Protein AF-A0A0W4ZB48-F1 (afdb_monomer_lite)

InterPro domains:
  IPR003330 Major surface glycoprotein MSG [PF02349] (28-98)

Foldseek 3Di:
DLVVVLVVVVVVLVVQVCDVNDNPDDALVCLVVLLVVLVVCCVSPPPPCPSSSVNSNVVNVVNVVVLVVLVVVLVVCFLQLLDLVSQLVVLQVQCVDPVSCVVCVVCNVCVNVNSVVSLVSLLVVLVVLLVVLVVLVVVDPPDLVSLVVLLVSLVSSCRSNPNSDVVSVVSNVVSPCVSPPPDDPPDDPPPDDDPDDPDDDDDDDDDDDDDDDDDDDDDDDDDDDDDDDDDDDDDDDDDDDDDDDDDDDDDDDDDDDPPDDDPPDDPDDDDDDPDPPDPDDDDDDDDDDDDDDDDDDDDDDDDDDDDDDDDDDDDDDDPDDDPDPPDDPDPVVVVVVVVVVVVVVVVVVVVVVVVD

pLDDT: mean 70.07, std 21.06, range [28.59, 95.88]

Radius of gyration: 37.17 Å; chains: 1; bounding box: 81×84×110 Å

Secondary structure (DSSP, 8-state):
-HHHHHHHHHHHHHTTTEETTEE----HHHHHHHHHHHHHHHHHSTTTTHHHHHHHHHHHHHHHHHHHHHHHHHHHHGGGGSSHHHHHHHHHHHTTSHHHHHHTHHHHH-HHHHHHHHHHHHHHHHHHHHHHHHHHHHT----HHHHHHHHHHHHHHHHHSTTT-HHHHHHHHHHHHHHHSPPPPPPPPPPPPPPPPPPPPPPPPPPPPPPPPPPPPPPPPPPPPPPPPPPPPPP--------------------------------------------------------------------------------PPP---S--------HHHHHHHHHHHHHHHHHHHHHHHS--

Organism: Pneumocystis jirovecii (strain RU7) (NCBI:txid1408657)

Structure (mmCIF, N/CA/C/O backbone):
data_AF-A0A0W4ZB48-F1
#
_entry.id   AF-A0A0W4ZB48-F1
#
loop_
_atom_site.group_PDB
_atom_site.id
_atom_site.type_symbol
_atom_site.label_atom_id
_atom_site.label_alt_id
_atom_site.label_comp_id
_atom_site.label_asym_id
_atom_site.label_entity_id
_atom_site.label_seq_id
_atom_site.pdbx_PDB_ins_code
_atom_site.Cartn_x
_atom_site.Cartn_y
_atom_site.Cartn_z
_atom_site.occupancy
_atom_site.B_iso_or_equiv
_atom_site.auth_seq_id
_atom_site.auth_comp_id
_atom_site.auth_asym_id
_atom_site.auth_atom_id
_atom_site.pdbx_PDB_model_num
ATOM 1 N N . ARG A 1 1 ? 28.825 -10.039 -26.029 1.00 60.00 1 ARG A N 1
ATOM 2 C CA . ARG A 1 1 ? 28.131 -10.321 -24.741 1.00 60.00 1 ARG A CA 1
ATOM 3 C C . ARG A 1 1 ? 27.114 -9.240 -24.359 1.00 60.00 1 ARG A C 1
ATOM 5 O O . ARG A 1 1 ? 26.002 -9.615 -24.024 1.00 60.00 1 ARG A O 1
ATOM 12 N N . VAL A 1 2 ? 27.431 -7.942 -24.466 1.00 59.00 2 VAL A N 1
ATOM 13 C CA . VAL A 1 2 ? 26.508 -6.821 -24.150 1.00 59.00 2 VAL A CA 1
ATOM 14 C C . VAL A 1 2 ? 25.144 -6.938 -24.857 1.00 59.00 2 VAL A C 1
ATOM 16 O O . VAL A 1 2 ? 24.107 -6.827 -24.216 1.00 59.00 2 VAL A O 1
ATOM 19 N N . SER A 1 3 ? 25.134 -7.312 -26.140 1.00 73.88 3 SER A N 1
ATOM 20 C CA . SER A 1 3 ? 23.907 -7.514 -26.934 1.00 73.88 3 SER A CA 1
ATOM 21 C C . SER A 1 3 ? 22.921 -8.552 -26.352 1.00 73.88 3 SER A C 1
ATOM 23 O O . SER A 1 3 ? 21.708 -8.344 -26.420 1.00 73.88 3 SER A O 1
ATOM 25 N N . ALA A 1 4 ? 23.401 -9.627 -25.712 1.00 80.12 4 ALA A N 1
ATOM 26 C CA . ALA A 1 4 ? 22.524 -10.654 -25.137 1.00 80.12 4 ALA A CA 1
ATOM 27 C C . ALA A 1 4 ? 21.770 -10.134 -23.900 1.00 80.12 4 ALA A C 1
ATOM 29 O O . ALA A 1 4 ? 20.570 -10.369 -23.770 1.00 80.12 4 ALA A O 1
ATOM 30 N N . TYR A 1 5 ? 22.444 -9.352 -23.048 1.00 76.94 5 TYR A N 1
ATOM 31 C CA . TYR A 1 5 ? 21.823 -8.697 -21.893 1.00 76.94 5 TYR A CA 1
ATOM 32 C C . TYR A 1 5 ? 20.812 -7.627 -22.316 1.00 76.94 5 TYR A C 1
ATOM 34 O O . TYR A 1 5 ? 19.714 -7.580 -21.762 1.00 76.94 5 TYR A O 1
ATOM 42 N N . CYS A 1 6 ? 21.133 -6.824 -23.340 1.00 81.00 6 CYS A N 1
ATOM 43 C CA . CYS A 1 6 ? 20.187 -5.856 -23.906 1.00 81.00 6 CYS A CA 1
ATOM 44 C C . CYS A 1 6 ? 18.922 -6.561 -24.431 1.00 81.00 6 CYS A C 1
ATOM 46 O O . CYS A 1 6 ? 17.811 -6.095 -24.193 1.00 81.00 6 CYS A O 1
ATOM 48 N N . THR A 1 7 ? 19.078 -7.718 -25.083 1.00 80.56 7 THR A N 1
ATOM 49 C CA . THR A 1 7 ? 17.962 -8.496 -25.647 1.00 80.56 7 THR A CA 1
ATOM 50 C C . THR A 1 7 ? 17.108 -9.157 -24.565 1.00 80.56 7 THR A C 1
ATOM 52 O O . THR A 1 7 ? 15.883 -9.079 -24.613 1.00 80.56 7 THR A O 1
ATOM 55 N N . GLN A 1 8 ? 17.726 -9.788 -23.563 1.00 80.81 8 GLN A N 1
ATOM 56 C CA . GLN A 1 8 ? 17.001 -10.430 -22.462 1.00 80.81 8 GLN A CA 1
ATOM 57 C C . GLN A 1 8 ? 16.211 -9.407 -21.641 1.00 80.81 8 GLN A C 1
ATOM 59 O O . GLN A 1 8 ? 15.064 -9.652 -21.273 1.00 80.81 8 GLN A O 1
ATOM 64 N N . LEU A 1 9 ? 16.798 -8.237 -21.394 1.00 72.06 9 LEU A N 1
ATOM 65 C CA . LEU A 1 9 ? 16.140 -7.185 -20.631 1.00 72.06 9 LEU A CA 1
ATOM 66 C C . LEU A 1 9 ? 15.099 -6.424 -21.472 1.00 72.06 9 LEU A C 1
ATOM 68 O O . LEU A 1 9 ? 14.065 -6.034 -20.940 1.00 72.06 9 LEU A O 1
ATOM 72 N N . SER A 1 10 ? 15.301 -6.298 -22.789 1.00 75.69 10 SER A N 1
ATOM 73 C CA . SER A 1 10 ? 14.255 -5.861 -23.727 1.00 75.69 10 SER A CA 1
ATOM 74 C C . SER A 1 10 ? 13.059 -6.817 -23.708 1.00 75.69 10 SER A C 1
ATOM 76 O O . SER A 1 10 ? 11.926 -6.354 -23.601 1.00 75.69 10 SER A O 1
ATOM 78 N N . ARG A 1 11 ? 13.291 -8.141 -23.677 1.00 81.25 11 ARG A N 1
ATOM 79 C CA . ARG A 1 11 ? 12.212 -9.126 -23.489 1.00 81.25 11 ARG A CA 1
ATOM 80 C C . ARG A 1 11 ? 11.504 -8.960 -22.151 1.00 81.25 11 ARG A C 1
ATOM 82 O O . ARG A 1 11 ? 10.279 -8.985 -22.107 1.00 81.25 11 ARG A O 1
ATOM 89 N N . TYR A 1 12 ? 12.257 -8.750 -21.074 1.00 79.88 12 TYR A N 1
ATOM 90 C CA . TYR A 1 12 ? 11.678 -8.496 -19.756 1.00 79.88 12 TYR A CA 1
ATOM 91 C C . TYR A 1 12 ? 10.786 -7.249 -19.756 1.00 79.88 12 TYR A C 1
ATOM 93 O O . TYR A 1 12 ? 9.697 -7.291 -19.201 1.00 79.88 12 TYR A O 1
ATOM 101 N N . LEU A 1 13 ? 11.195 -6.166 -20.425 1.00 74.19 13 LEU A N 1
ATOM 102 C CA . LEU A 1 13 ? 10.351 -4.981 -20.602 1.00 74.19 13 LEU A CA 1
ATOM 103 C C . LEU A 1 13 ? 9.138 -5.271 -21.500 1.00 74.19 13 LEU A C 1
ATOM 105 O O . LEU A 1 13 ? 8.044 -4.818 -21.182 1.00 74.19 13 LEU A O 1
ATOM 109 N N . SER A 1 14 ? 9.297 -6.069 -22.561 1.00 69.75 14 SER A N 1
ATOM 110 C CA . SER A 1 14 ? 8.197 -6.453 -23.461 1.00 69.75 14 SER A CA 1
ATOM 111 C C . SER A 1 14 ? 7.135 -7.334 -22.797 1.00 69.75 14 SER A C 1
ATOM 113 O O . SER A 1 14 ? 5.966 -7.251 -23.163 1.00 69.75 14 SER A O 1
ATOM 115 N N . HIS A 1 15 ? 7.517 -8.106 -21.770 1.00 70.31 15 HIS A N 1
ATOM 116 C CA . HIS A 1 15 ? 6.602 -8.917 -20.960 1.00 70.31 15 HIS A CA 1
ATOM 117 C C . HIS A 1 15 ? 5.557 -8.083 -20.209 1.00 70.31 15 HIS A C 1
ATOM 119 O O . HIS A 1 15 ? 4.528 -8.619 -19.810 1.00 70.31 15 HIS A O 1
ATOM 125 N N . TYR A 1 16 ? 5.781 -6.779 -20.041 1.00 66.81 16 TYR A N 1
ATOM 126 C CA . TYR A 1 16 ? 4.815 -5.858 -19.439 1.00 66.81 16 TYR A CA 1
ATOM 127 C C . TYR A 1 16 ? 3.796 -5.318 -20.458 1.00 66.81 16 TYR A C 1
ATOM 129 O O . TYR A 1 16 ? 3.410 -4.154 -20.382 1.00 66.81 16 TYR A O 1
ATOM 137 N N . GLU A 1 17 ? 3.385 -6.167 -21.409 1.00 58.94 17 GLU A N 1
ATOM 138 C CA . GLU A 1 17 ? 2.480 -5.839 -22.519 1.00 58.94 17 GLU A CA 1
ATOM 139 C C . GLU A 1 17 ? 2.881 -4.553 -23.254 1.00 58.94 17 GLU A C 1
ATOM 141 O O . GLU A 1 17 ? 2.094 -3.620 -23.414 1.00 58.94 17 GLU A O 1
ATOM 146 N N . VAL A 1 18 ? 4.125 -4.501 -23.742 1.00 56.19 18 VAL A N 1
ATOM 147 C CA . VAL A 1 18 ? 4.503 -3.507 -24.758 1.00 56.19 18 VAL A CA 1
ATOM 148 C C . VAL A 1 18 ? 3.896 -3.957 -26.088 1.00 56.19 18 VAL A C 1
ATOM 150 O O . VAL A 1 18 ? 4.586 -4.496 -26.949 1.00 56.19 18 VAL A O 1
ATOM 153 N N . SER A 1 19 ? 2.587 -3.791 -26.259 1.00 50.38 19 SER A N 1
ATOM 154 C CA . SER A 1 19 ? 1.971 -3.934 -27.581 1.00 50.38 19 SER A CA 1
ATOM 155 C C . SER A 1 19 ? 2.148 -2.610 -28.330 1.00 50.38 19 SER A C 1
ATOM 157 O O . SER A 1 19 ? 1.871 -1.546 -27.784 1.00 50.38 19 SER A O 1
ATOM 159 N N . ASN A 1 20 ? 2.689 -2.642 -29.551 1.00 53.97 20 ASN A N 1
ATOM 160 C CA . ASN A 1 20 ? 2.873 -1.458 -30.407 1.00 53.97 20 ASN A CA 1
ATOM 161 C C . ASN A 1 20 ? 3.626 -0.270 -29.768 1.00 53.97 20 ASN A C 1
ATOM 163 O O . ASN A 1 20 ? 3.221 0.874 -29.952 1.00 53.97 20 ASN A O 1
ATOM 167 N N . ASN A 1 21 ? 4.714 -0.504 -29.020 1.00 57.78 21 ASN A N 1
ATOM 168 C CA . ASN A 1 21 ? 5.419 0.564 -28.283 1.00 57.78 21 ASN A CA 1
ATOM 169 C C . ASN A 1 21 ? 4.491 1.338 -27.326 1.00 57.78 21 ASN A C 1
ATOM 171 O O . ASN A 1 21 ? 4.609 2.551 -27.170 1.00 57.78 21 ASN A O 1
ATOM 175 N N . HIS A 1 22 ? 3.519 0.641 -26.733 1.00 55.38 22 HIS A N 1
ATOM 176 C CA . HIS A 1 22 ? 2.669 1.179 -25.689 1.00 55.38 22 HIS A CA 1
ATOM 177 C C . HIS A 1 22 ? 2.642 0.231 -24.492 1.00 55.38 22 HIS A C 1
ATOM 179 O O . HIS A 1 22 ? 1.985 -0.798 -24.510 1.00 55.38 22 HIS A O 1
ATOM 185 N N . ILE A 1 23 ? 3.318 0.610 -23.406 1.00 68.81 23 ILE A N 1
ATOM 186 C CA . ILE A 1 23 ? 3.216 -0.086 -22.109 1.00 68.81 23 ILE A CA 1
ATOM 187 C C . ILE A 1 23 ? 1.855 0.195 -21.450 1.00 68.81 23 ILE A C 1
ATOM 189 O O . ILE A 1 23 ? 1.637 1.290 -20.930 1.00 68.81 23 ILE A O 1
ATOM 193 N N . THR A 1 24 ? 0.913 -0.734 -21.481 1.00 68.00 24 THR A N 1
ATOM 194 C CA . THR A 1 24 ? -0.478 -0.481 -21.050 1.00 68.00 24 THR A CA 1
ATOM 195 C C . THR A 1 24 ? -0.622 -0.281 -19.539 1.00 68.00 24 THR A C 1
ATOM 197 O O . THR A 1 24 ? -1.464 0.506 -19.107 1.00 68.00 24 THR A O 1
ATOM 200 N N . HIS A 1 25 ? 0.221 -0.920 -18.719 1.00 73.19 25 HIS A N 1
ATOM 201 C CA . HIS A 1 25 ? 0.071 -0.863 -17.265 1.00 73.19 25 HIS A CA 1
ATOM 202 C C . HIS A 1 25 ? 1.410 -0.894 -16.508 1.00 73.19 25 HIS A C 1
ATOM 204 O O . HIS A 1 25 ? 2.017 -1.946 -16.305 1.00 73.19 25 HIS A O 1
ATOM 210 N N . ILE A 1 26 ? 1.847 0.269 -16.007 1.00 81.25 26 ILE A N 1
ATOM 211 C CA . ILE A 1 26 ? 2.943 0.369 -15.033 1.00 81.25 26 ILE A CA 1
ATOM 212 C C . ILE A 1 26 ? 2.373 0.801 -13.684 1.00 81.25 26 ILE A C 1
ATOM 214 O O . ILE A 1 26 ? 1.884 1.916 -13.526 1.00 81.25 26 ILE A O 1
ATOM 218 N N . SER A 1 27 ? 2.480 -0.062 -12.675 1.00 81.31 27 SER A N 1
ATOM 219 C CA . SER A 1 27 ? 2.139 0.304 -11.298 1.00 81.31 27 SER A CA 1
ATOM 220 C C . SER A 1 27 ? 3.188 1.247 -10.701 1.00 81.31 27 SER A C 1
ATOM 222 O O . SER A 1 27 ? 4.387 1.013 -10.876 1.00 81.31 27 SER A O 1
ATOM 224 N N . HIS A 1 28 ? 2.758 2.216 -9.889 1.00 83.31 28 HIS A N 1
ATOM 225 C CA . HIS A 1 28 ? 3.643 3.166 -9.201 1.00 83.31 28 HIS A CA 1
ATOM 226 C C . HIS A 1 28 ? 4.809 2.491 -8.448 1.00 83.31 28 HIS A C 1
ATOM 228 O O . HIS A 1 28 ? 5.956 2.915 -8.567 1.00 83.31 28 HIS A O 1
ATOM 234 N N . SER A 1 29 ? 4.557 1.377 -7.751 1.00 79.94 29 SER A N 1
ATOM 235 C CA . SER A 1 29 ? 5.585 0.631 -7.002 1.00 79.94 29 SER A CA 1
ATOM 236 C C . SER A 1 29 ? 6.711 0.071 -7.880 1.00 79.94 29 SER A C 1
ATOM 238 O O . SER A 1 29 ? 7.850 -0.052 -7.433 1.00 79.94 29 SER A O 1
ATOM 240 N N . ARG A 1 30 ? 6.418 -0.242 -9.146 1.00 85.50 30 ARG A N 1
ATOM 241 C CA . ARG A 1 30 ? 7.395 -0.771 -10.107 1.00 85.50 30 ARG A CA 1
ATOM 242 C C . ARG A 1 30 ? 8.173 0.332 -10.817 1.00 85.50 30 ARG A C 1
ATOM 244 O O . ARG A 1 30 ? 9.261 0.068 -11.322 1.00 85.50 30 ARG A O 1
ATOM 251 N N . CYS A 1 31 ? 7.682 1.571 -10.803 1.00 90.94 31 CYS A N 1
ATOM 252 C CA . CYS A 1 31 ? 8.332 2.684 -11.490 1.00 90.94 31 CYS A CA 1
ATOM 253 C C . CYS A 1 31 ? 9.750 2.970 -11.006 1.00 90.94 31 CYS A C 1
ATOM 255 O O . CYS A 1 31 ? 10.610 3.287 -11.823 1.00 90.94 31 CYS A O 1
ATOM 257 N N . VAL A 1 32 ? 10.027 2.813 -9.709 1.00 89.12 32 VAL A N 1
ATOM 258 C CA . VAL A 1 32 ? 11.385 2.986 -9.168 1.00 89.12 32 VAL A CA 1
ATOM 259 C C . VAL A 1 32 ? 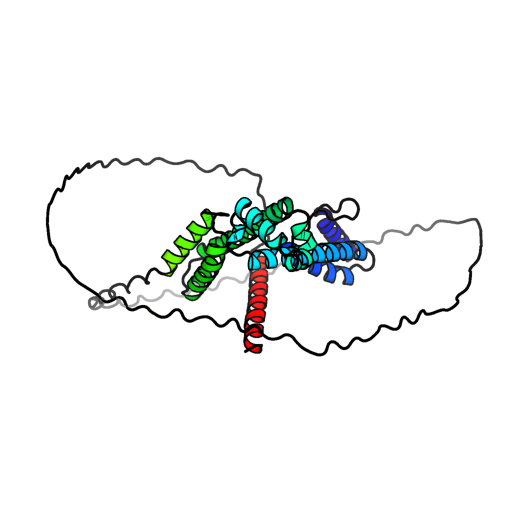12.345 1.960 -9.775 1.00 89.12 32 VAL A C 1
ATOM 261 O O . VAL A 1 32 ? 13.431 2.318 -10.229 1.00 89.12 32 VAL A O 1
ATOM 264 N N . SER A 1 33 ? 11.928 0.692 -9.833 1.00 87.94 33 SER A N 1
ATOM 265 C CA . SER A 1 33 ? 12.719 -0.385 -10.436 1.00 87.94 33 SER A CA 1
ATOM 266 C C . SER A 1 33 ? 12.906 -0.158 -11.936 1.00 87.94 33 SER A C 1
ATOM 268 O O . SER A 1 33 ? 14.037 -0.193 -12.417 1.00 87.94 33 SER A O 1
ATOM 270 N N . PHE A 1 34 ? 11.839 0.172 -12.668 1.00 89.38 34 PHE A N 1
ATOM 271 C CA . PHE A 1 34 ? 11.922 0.420 -14.106 1.00 89.38 34 PHE A CA 1
ATOM 272 C C . PHE A 1 34 ? 12.813 1.610 -14.461 1.00 89.38 34 PHE A C 1
ATOM 274 O O . PHE A 1 34 ? 13.675 1.479 -15.328 1.00 89.38 34 PHE A O 1
ATOM 281 N N . LYS A 1 35 ? 12.674 2.746 -13.765 1.00 91.38 35 LYS A N 1
ATOM 282 C CA . LYS A 1 35 ? 13.548 3.913 -13.962 1.00 91.38 35 LYS A CA 1
ATOM 283 C C . LYS A 1 35 ? 15.011 3.567 -13.695 1.00 91.38 35 LYS A C 1
ATOM 285 O O . LYS A 1 35 ? 15.881 3.936 -14.482 1.00 91.38 35 LYS A O 1
ATOM 290 N N . TYR A 1 36 ? 15.284 2.821 -12.624 1.00 91.50 36 TYR A N 1
ATOM 291 C CA . TYR A 1 36 ? 16.634 2.366 -12.298 1.00 91.50 36 TYR A CA 1
ATOM 292 C C . TYR A 1 36 ? 17.227 1.477 -13.401 1.00 91.50 36 TYR A C 1
ATOM 294 O O . TYR A 1 36 ? 18.337 1.737 -13.869 1.00 91.50 36 TYR A O 1
ATOM 302 N N . HIS A 1 37 ? 16.475 0.479 -13.874 1.00 87.12 37 HIS A N 1
ATOM 303 C CA . HIS A 1 37 ? 16.916 -0.383 -14.972 1.00 87.12 37 HIS A CA 1
ATOM 304 C C . HIS A 1 37 ? 17.119 0.404 -16.266 1.00 87.12 37 HIS A C 1
ATOM 306 O O . HIS A 1 37 ? 18.132 0.217 -16.932 1.00 87.12 37 HIS A O 1
ATOM 312 N N . CYS A 1 38 ? 16.229 1.342 -16.587 1.00 90.44 38 CYS A N 1
ATOM 313 C CA . CYS A 1 38 ? 16.388 2.208 -17.747 1.00 90.44 38 CYS A CA 1
ATOM 314 C C . CYS A 1 38 ? 17.631 3.099 -17.668 1.00 90.44 38 CYS A C 1
ATOM 316 O O . CYS A 1 38 ? 18.321 3.266 -18.673 1.00 90.44 38 CYS A O 1
ATOM 318 N N . LYS A 1 39 ? 17.976 3.616 -16.483 1.00 91.44 39 LYS A N 1
ATOM 319 C CA . LYS A 1 39 ? 19.213 4.382 -16.276 1.00 91.44 39 LYS A CA 1
ATOM 320 C C . LYS A 1 39 ? 20.462 3.532 -16.538 1.00 91.44 39 LYS A C 1
ATOM 322 O O . LYS A 1 39 ? 21.361 3.986 -17.238 1.00 91.44 39 LYS A O 1
ATOM 327 N N . LEU A 1 40 ? 20.501 2.300 -16.025 1.00 87.38 40 LEU A N 1
ATOM 328 C CA . LEU A 1 40 ? 21.600 1.356 -16.282 1.00 87.38 40 LEU A CA 1
ATOM 329 C C . LEU A 1 40 ? 21.703 0.975 -17.769 1.00 87.38 40 LEU A C 1
ATOM 331 O O . LEU A 1 40 ? 22.797 0.880 -18.330 1.00 87.38 40 LEU A O 1
ATOM 335 N N . LEU A 1 41 ? 20.553 0.773 -18.412 1.00 83.56 41 LEU A N 1
ATOM 336 C CA . LEU A 1 41 ? 20.449 0.336 -19.800 1.00 83.56 41 LEU A CA 1
ATOM 337 C C . LEU A 1 41 ? 20.882 1.395 -20.803 1.00 83.56 41 LEU A C 1
ATOM 339 O O . LEU A 1 41 ? 21.596 1.060 -21.745 1.00 83.56 41 LEU A O 1
ATOM 343 N N . LYS A 1 42 ? 20.498 2.660 -20.591 1.00 88.12 42 LYS A N 1
ATOM 344 C CA . LYS A 1 42 ? 20.925 3.778 -21.448 1.00 88.12 42 LYS A CA 1
ATOM 345 C C . LYS A 1 42 ? 22.457 3.846 -21.555 1.00 88.12 42 LYS A C 1
ATOM 347 O O . LYS A 1 42 ? 22.969 4.147 -22.626 1.00 88.12 42 LYS A O 1
ATOM 352 N N . GLY A 1 43 ? 23.182 3.500 -20.484 1.00 85.81 43 GLY A N 1
ATOM 353 C CA . GLY A 1 43 ? 24.650 3.443 -20.492 1.00 85.81 43 GLY A CA 1
ATOM 354 C C . GLY A 1 43 ? 25.246 2.201 -21.168 1.00 85.81 43 GLY A C 1
ATOM 355 O O . GLY A 1 43 ? 26.339 2.275 -21.716 1.00 85.81 43 GLY A O 1
ATOM 356 N N . SER A 1 44 ? 24.541 1.065 -21.153 1.00 86.50 44 SER A N 1
ATOM 357 C CA . SER A 1 44 ? 25.072 -0.220 -21.647 1.00 86.50 44 SER A CA 1
ATOM 358 C C . SER A 1 44 ? 24.660 -0.549 -23.088 1.00 86.50 44 SER A C 1
ATOM 360 O O . SER A 1 44 ? 25.328 -1.334 -23.753 1.00 86.50 44 SER A O 1
ATOM 362 N N . CYS A 1 45 ? 23.550 0.017 -23.566 1.00 86.31 45 CYS A N 1
ATOM 363 C CA . CYS A 1 45 ? 22.909 -0.326 -24.837 1.00 86.31 45 CYS A CA 1
ATOM 364 C C . CYS A 1 45 ? 22.513 0.953 -25.607 1.00 86.31 45 CYS A C 1
ATOM 366 O O . CYS A 1 45 ? 21.315 1.226 -25.761 1.00 86.31 45 CYS A O 1
ATOM 368 N N . PRO A 1 46 ? 23.478 1.767 -26.074 1.00 82.44 46 PRO A N 1
ATOM 369 C CA . PRO A 1 46 ? 23.174 3.028 -26.744 1.00 82.44 46 PRO A CA 1
ATOM 370 C C . PRO A 1 46 ? 22.292 2.810 -27.988 1.00 82.44 46 PRO A C 1
ATOM 372 O O . PRO A 1 46 ? 22.464 1.854 -28.743 1.00 82.44 46 PRO A O 1
ATOM 375 N N .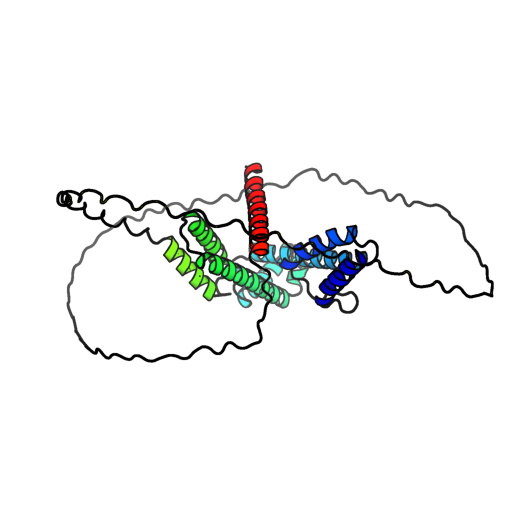 GLY A 1 47 ? 21.302 3.685 -28.179 1.00 82.12 47 GLY A N 1
ATOM 376 C CA . GLY A 1 47 ? 20.415 3.709 -29.351 1.00 82.12 47 GLY A CA 1
ATOM 377 C C . GLY A 1 47 ? 19.185 2.800 -29.254 1.00 82.12 47 GLY A C 1
ATOM 378 O O . GLY A 1 47 ? 18.065 3.286 -29.372 1.00 82.12 47 GLY A O 1
ATOM 379 N N . SER A 1 48 ? 19.363 1.503 -28.988 1.00 79.06 48 SER A N 1
ATOM 380 C CA . SER A 1 48 ? 18.267 0.514 -29.100 1.00 79.06 48 SER A CA 1
ATOM 381 C C . SER A 1 48 ? 17.142 0.653 -28.062 1.00 79.06 48 SER A C 1
ATOM 383 O O . SER A 1 48 ? 15.998 0.310 -28.347 1.00 79.06 48 SER A O 1
ATOM 385 N N . LEU A 1 49 ? 17.442 1.166 -26.862 1.00 83.50 49 LEU A N 1
ATOM 386 C CA . LEU A 1 49 ? 16.491 1.205 -25.739 1.00 83.50 49 LEU A CA 1
ATOM 387 C C . LEU A 1 49 ? 16.027 2.616 -25.363 1.00 83.50 49 LEU A C 1
ATOM 389 O O . LEU A 1 49 ? 15.205 2.764 -24.460 1.00 83.50 49 LEU A O 1
ATOM 393 N N . ASN A 1 50 ? 16.519 3.653 -26.047 1.00 87.56 50 ASN A N 1
ATOM 394 C CA . ASN A 1 50 ? 16.225 5.042 -25.689 1.00 87.56 50 ASN A CA 1
ATOM 395 C C . ASN A 1 50 ? 14.726 5.353 -25.769 1.00 87.56 50 ASN A C 1
ATOM 397 O O . ASN A 1 50 ? 14.182 5.925 -24.826 1.00 87.56 50 ASN A O 1
ATOM 401 N N . ASN A 1 51 ? 14.057 4.912 -26.837 1.00 87.25 51 ASN A N 1
ATOM 402 C CA . ASN A 1 51 ? 12.628 5.165 -27.042 1.00 87.25 51 ASN A CA 1
ATOM 403 C C . ASN A 1 51 ? 11.770 4.451 -25.991 1.00 87.25 51 ASN A C 1
ATOM 405 O O . ASN A 1 51 ? 10.954 5.090 -25.332 1.00 87.25 51 ASN A O 1
ATOM 409 N N . ILE A 1 52 ? 12.020 3.155 -25.765 1.00 84.88 52 ILE A N 1
ATOM 410 C CA . ILE A 1 52 ? 11.295 2.356 -24.764 1.00 84.88 52 ILE A CA 1
ATOM 411 C C . ILE A 1 52 ? 11.490 2.961 -23.372 1.00 84.88 52 ILE A C 1
ATOM 413 O O . ILE A 1 52 ? 10.530 3.167 -22.636 1.00 84.88 52 ILE A O 1
ATOM 417 N N . CYS A 1 53 ? 12.727 3.306 -23.008 1.00 89.88 53 CYS A N 1
ATOM 418 C CA . CYS A 1 53 ? 12.993 3.884 -21.700 1.00 89.88 53 CYS A CA 1
ATOM 419 C C . CYS A 1 53 ? 12.415 5.288 -21.521 1.00 89.88 53 CYS A C 1
ATOM 421 O O . CYS A 1 53 ? 11.957 5.597 -20.424 1.00 89.88 53 CYS A O 1
ATOM 423 N N . ALA A 1 54 ? 12.389 6.122 -22.561 1.00 91.06 54 ALA A N 1
ATOM 424 C CA . ALA A 1 54 ? 11.701 7.410 -22.510 1.00 91.06 54 ALA A CA 1
ATOM 425 C C . ALA A 1 54 ? 10.187 7.231 -22.304 1.00 91.06 54 ALA A C 1
ATOM 427 O O . ALA A 1 54 ? 9.572 7.968 -21.534 1.00 91.06 54 ALA A O 1
ATOM 428 N N . GLU A 1 55 ? 9.588 6.220 -22.934 1.00 89.12 55 GLU A N 1
ATOM 429 C CA . GLU A 1 55 ? 8.170 5.909 -22.777 1.00 89.12 55 GLU A CA 1
ATOM 430 C C . GLU A 1 55 ? 7.835 5.385 -21.369 1.00 89.12 55 GLU A C 1
ATOM 432 O O . GLU A 1 55 ? 6.892 5.872 -20.740 1.00 89.12 55 GLU A O 1
ATOM 437 N N . VAL A 1 56 ? 8.645 4.459 -20.835 1.00 89.56 56 VAL A N 1
ATOM 438 C CA . VAL A 1 56 ? 8.581 3.996 -19.434 1.00 89.56 56 VAL A CA 1
ATOM 439 C C . VAL A 1 56 ? 8.645 5.188 -18.482 1.00 89.56 56 VAL A C 1
ATOM 441 O O . VAL A 1 56 ? 7.846 5.302 -17.555 1.00 89.56 56 VAL A O 1
ATOM 444 N N . GLU A 1 57 ? 9.604 6.085 -18.702 1.00 92.19 57 GLU A N 1
ATOM 445 C CA . GLU A 1 57 ? 9.871 7.236 -17.845 1.00 92.19 57 GLU A CA 1
ATOM 446 C C . GLU A 1 57 ? 8.705 8.234 -17.884 1.00 92.19 57 GLU A C 1
ATOM 448 O O . GLU A 1 57 ? 8.216 8.640 -16.826 1.00 92.19 57 GLU A O 1
ATOM 453 N N . LYS A 1 58 ? 8.170 8.523 -19.079 1.00 93.69 58 LYS A N 1
ATOM 454 C CA . LYS A 1 58 ? 6.955 9.325 -19.280 1.00 93.69 58 LYS A CA 1
ATOM 455 C C . LYS A 1 58 ? 5.749 8.715 -18.565 1.00 93.69 58 LYS A C 1
ATOM 457 O O . LYS A 1 58 ? 5.067 9.419 -17.820 1.00 93.69 58 LYS A O 1
ATOM 462 N N . LYS A 1 59 ? 5.498 7.414 -18.742 1.00 89.94 59 LYS A N 1
ATOM 463 C CA . LYS A 1 59 ? 4.385 6.714 -18.081 1.00 89.94 59 LYS A CA 1
ATOM 464 C C . LYS A 1 59 ? 4.530 6.727 -16.572 1.00 89.94 59 LYS A C 1
ATOM 466 O O . LYS A 1 59 ? 3.587 7.081 -15.879 1.00 89.94 59 LYS A O 1
ATOM 471 N N . CYS A 1 60 ? 5.725 6.459 -16.063 1.00 93.00 60 CYS A N 1
ATOM 472 C CA . CYS A 1 60 ? 5.985 6.517 -14.636 1.00 93.00 60 CYS A CA 1
ATOM 473 C C . CYS A 1 60 ? 5.827 7.911 -14.036 1.00 93.00 60 CYS A C 1
ATOM 475 O O . CYS A 1 60 ? 5.343 8.028 -12.912 1.00 93.00 60 CYS A O 1
ATOM 477 N N . ASN A 1 61 ? 6.213 8.961 -14.760 1.00 92.25 61 ASN A N 1
ATOM 478 C CA . ASN A 1 61 ? 5.974 10.334 -14.325 1.00 92.25 61 ASN A CA 1
ATOM 479 C C . ASN A 1 61 ? 4.474 10.633 -14.263 1.00 92.25 61 ASN A C 1
ATOM 481 O O . ASN A 1 61 ? 4.014 11.157 -13.254 1.00 92.25 61 ASN A O 1
ATOM 485 N N . ASN A 1 62 ? 3.709 10.217 -15.276 1.00 89.19 62 ASN A N 1
ATOM 486 C CA . ASN A 1 62 ? 2.257 10.385 -15.288 1.00 89.19 62 ASN A CA 1
ATOM 487 C C . ASN A 1 62 ? 1.576 9.611 -14.145 1.00 89.19 62 ASN A C 1
ATOM 489 O O . ASN A 1 62 ? 0.836 10.188 -13.355 1.00 89.19 62 ASN A O 1
ATOM 493 N N . THR A 1 63 ? 1.898 8.324 -13.977 1.00 86.56 63 THR A N 1
ATOM 494 C CA . THR A 1 63 ? 1.388 7.498 -12.872 1.00 86.56 63 THR A CA 1
ATOM 495 C C . THR A 1 63 ? 1.769 8.079 -11.510 1.00 86.56 63 THR A C 1
ATOM 497 O O . THR A 1 63 ? 0.969 8.030 -10.579 1.00 86.56 63 THR A O 1
ATOM 500 N N . SER A 1 64 ? 2.977 8.634 -11.365 1.00 88.94 64 SER A N 1
ATOM 501 C CA . SER A 1 64 ? 3.405 9.298 -10.130 1.00 88.94 64 SER A CA 1
ATOM 502 C C . SER A 1 64 ? 2.628 10.582 -9.868 1.00 88.94 64 SER A C 1
ATOM 504 O O . SER A 1 64 ? 2.222 10.796 -8.732 1.00 88.94 64 SER A O 1
ATOM 506 N N . ALA A 1 65 ? 2.407 11.417 -10.886 1.00 88.44 65 ALA A N 1
ATOM 507 C CA . ALA A 1 65 ? 1.610 12.633 -10.757 1.00 88.44 65 ALA A CA 1
ATOM 508 C C . ALA A 1 65 ? 0.171 12.298 -10.343 1.00 88.44 65 ALA A C 1
ATOM 510 O O . ALA A 1 65 ? -0.310 12.823 -9.343 1.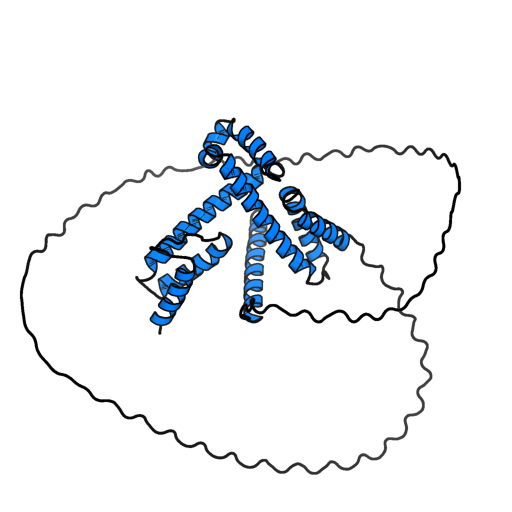00 88.44 65 ALA A O 1
ATOM 511 N N . GLN A 1 66 ? -0.453 11.326 -11.016 1.00 84.38 66 GLN A N 1
ATOM 512 C CA . GLN A 1 66 ? -1.795 10.846 -10.688 1.00 84.38 66 GLN A CA 1
ATOM 513 C C . GLN A 1 66 ? -1.870 10.253 -9.271 1.00 84.38 66 GLN A C 1
ATOM 515 O O . GLN A 1 66 ? -2.795 10.542 -8.520 1.00 84.38 66 GLN A O 1
ATOM 520 N N . THR A 1 67 ? -0.883 9.444 -8.872 1.00 85.81 67 THR A N 1
ATOM 521 C CA . THR A 1 67 ? -0.817 8.876 -7.512 1.00 85.81 67 THR A CA 1
ATOM 522 C C . THR A 1 67 ? -0.658 9.975 -6.459 1.00 85.81 67 THR A C 1
ATOM 524 O O . THR A 1 67 ? -1.289 9.917 -5.409 1.00 85.81 67 THR A O 1
ATOM 527 N N . ASN A 1 68 ? 0.157 10.997 -6.731 1.00 86.31 68 ASN A N 1
ATOM 528 C CA . ASN A 1 68 ? 0.340 12.132 -5.828 1.00 86.31 68 ASN A CA 1
ATOM 529 C C . ASN A 1 68 ? -0.938 12.969 -5.701 1.00 86.31 68 ASN A C 1
ATOM 531 O O . ASN A 1 68 ? -1.291 13.356 -4.590 1.00 86.31 68 ASN A O 1
ATOM 535 N N . GLU A 1 69 ? -1.653 13.199 -6.803 1.00 86.75 69 GLU A N 1
ATOM 536 C CA . GLU A 1 69 ? -2.956 13.867 -6.793 1.00 86.75 69 GLU A CA 1
ATOM 537 C C . GLU A 1 69 ? -3.967 13.080 -5.948 1.00 86.75 69 GLU A C 1
ATOM 539 O O . GLU A 1 69 ? -4.543 13.633 -5.012 1.00 86.75 69 GLU A O 1
ATOM 544 N N . LEU A 1 70 ? -4.091 11.766 -6.175 1.00 86.31 70 LEU A N 1
ATOM 545 C CA . LEU A 1 70 ? -4.947 10.889 -5.369 1.00 86.31 70 LEU A CA 1
ATOM 546 C C . LEU A 1 70 ? -4.556 10.905 -3.885 1.00 86.31 70 LEU A C 1
ATOM 548 O O . LEU A 1 70 ? -5.428 10.993 -3.026 1.00 86.31 70 LEU A O 1
ATOM 552 N N . ASN A 1 71 ? -3.262 10.882 -3.558 1.00 84.44 71 ASN A N 1
ATOM 553 C CA . ASN A 1 71 ? -2.790 10.966 -2.174 1.00 84.44 71 ASN A CA 1
ATOM 554 C C . ASN A 1 71 ? -3.117 12.314 -1.520 1.00 84.44 71 ASN A C 1
ATOM 556 O O . ASN A 1 71 ? -3.448 12.356 -0.335 1.00 84.44 71 ASN A O 1
ATOM 560 N N . ASN A 1 72 ? -3.042 13.414 -2.269 1.00 86.56 72 ASN A N 1
ATOM 561 C CA . ASN A 1 72 ? -3.425 14.735 -1.777 1.00 86.56 72 ASN A CA 1
ATOM 562 C C . ASN A 1 72 ? -4.935 14.814 -1.528 1.00 86.56 72 ASN A C 1
ATOM 564 O O . ASN A 1 72 ? -5.347 15.347 -0.499 1.00 86.56 72 ASN A O 1
ATOM 568 N N . LEU A 1 73 ? -5.748 14.213 -2.403 1.00 86.75 73 LEU A N 1
ATOM 569 C CA . LEU A 1 73 ? -7.189 14.070 -2.188 1.00 86.75 73 LEU A CA 1
ATOM 570 C C . LEU A 1 73 ? -7.462 13.229 -0.936 1.00 86.75 73 LEU A C 1
ATOM 572 O O . LEU A 1 73 ? -8.183 13.679 -0.054 1.00 86.75 73 LEU A O 1
ATOM 576 N N . ILE A 1 74 ? -6.834 12.059 -0.792 1.00 86.88 74 ILE A N 1
ATOM 577 C CA . ILE A 1 74 ? -6.979 11.210 0.404 1.00 86.88 74 ILE A CA 1
ATOM 578 C C . ILE A 1 74 ? -6.684 12.005 1.680 1.00 86.88 74 ILE A C 1
ATOM 580 O O . ILE A 1 74 ? -7.468 11.958 2.627 1.00 86.88 74 ILE A O 1
ATOM 584 N N . LYS A 1 75 ? -5.601 12.791 1.692 1.00 85.94 75 LYS A N 1
ATOM 585 C CA . LYS A 1 75 ? -5.243 13.648 2.831 1.00 85.94 75 LYS A CA 1
ATOM 586 C C . LYS A 1 75 ? -6.270 14.748 3.095 1.00 85.94 75 LYS A C 1
ATOM 588 O O . LYS A 1 75 ? -6.616 14.971 4.249 1.00 85.94 75 LYS A O 1
ATOM 593 N N . ALA A 1 76 ? -6.756 15.423 2.054 1.00 86.69 76 ALA A N 1
ATOM 594 C CA . ALA A 1 76 ? -7.734 16.501 2.188 1.00 86.69 76 ALA A CA 1
ATOM 595 C C . ALA A 1 76 ? -9.106 15.985 2.654 1.00 86.69 76 ALA A C 1
ATOM 597 O O . ALA A 1 76 ? -9.773 16.604 3.483 1.00 86.69 76 ALA A O 1
ATOM 598 N N . PHE A 1 77 ? -9.534 14.830 2.142 1.00 87.00 77 PHE A N 1
ATOM 599 C CA . PHE A 1 77 ? -10.847 14.266 2.433 1.00 87.00 77 PHE A CA 1
ATOM 600 C C . PHE A 1 77 ? -10.886 13.432 3.722 1.00 87.00 77 PHE A C 1
ATOM 602 O O . PHE A 1 77 ? -11.957 13.351 4.340 1.00 87.00 77 PHE A O 1
ATOM 609 N N . GLY A 1 78 ? -9.759 12.851 4.145 1.00 86.31 78 GLY A N 1
ATOM 610 C CA . GLY A 1 78 ? -9.633 12.060 5.371 1.00 86.31 78 GLY A CA 1
ATOM 611 C C . GLY A 1 78 ? -10.634 10.904 5.431 1.00 86.31 78 GLY A C 1
ATOM 612 O O . GLY A 1 78 ? -10.806 10.154 4.475 1.00 86.31 78 GLY A O 1
ATOM 613 N N . GLU A 1 79 ? -11.371 10.790 6.535 1.00 81.56 79 GLU A N 1
ATOM 614 C CA . GLU A 1 79 ? -12.372 9.727 6.758 1.00 81.56 79 GLU A CA 1
ATOM 615 C C . GLU A 1 79 ? -13.563 9.767 5.776 1.00 81.56 79 GLU A C 1
ATOM 617 O O . GLU A 1 79 ? -14.323 8.799 5.638 1.00 81.56 79 GLU A O 1
ATOM 622 N N . GLY A 1 80 ? -13.727 10.885 5.059 1.00 86.69 80 GLY A N 1
ATOM 623 C CA . GLY A 1 80 ? -14.834 11.127 4.136 1.00 86.69 80 GLY A CA 1
ATOM 624 C C . GLY A 1 80 ? -14.816 10.283 2.860 1.00 86.69 80 GLY A C 1
ATOM 625 O O . GLY A 1 80 ? -15.763 10.362 2.088 1.00 86.69 80 GLY A O 1
ATOM 626 N N . ILE A 1 81 ? -13.782 9.471 2.634 1.00 90.00 81 ILE A N 1
ATOM 627 C CA . ILE A 1 81 ? -13.633 8.615 1.441 1.00 90.00 81 ILE A CA 1
ATOM 628 C C . ILE A 1 81 ? -13.611 7.116 1.771 1.00 90.00 81 ILE A C 1
ATOM 630 O O . ILE A 1 81 ? -13.282 6.294 0.922 1.00 90.00 81 ILE A O 1
ATOM 634 N N . SER A 1 82 ? -14.023 6.750 2.988 1.00 87.56 82 SER A N 1
ATOM 635 C CA . SER A 1 82 ? -14.137 5.356 3.458 1.00 87.56 82 SER A CA 1
ATOM 636 C C . SER A 1 82 ? -15.098 4.476 2.639 1.00 87.56 82 SER A C 1
ATOM 638 O O . SER A 1 82 ? -15.099 3.259 2.772 1.00 87.56 82 SER A O 1
ATOM 640 N N . SER A 1 83 ? -15.941 5.066 1.792 1.00 92.19 83 SER A N 1
ATOM 641 C CA . SER A 1 83 ? -16.829 4.342 0.878 1.00 92.19 83 SER A CA 1
ATOM 642 C C . SER A 1 83 ? -17.098 5.185 -0.362 1.00 92.19 83 SER A C 1
ATOM 644 O O . SER A 1 83 ? -16.907 6.405 -0.337 1.00 92.19 83 SER A O 1
ATOM 646 N N . TYR A 1 84 ? -17.578 4.542 -1.427 1.00 93.75 84 TYR A N 1
ATOM 647 C CA . TYR A 1 84 ? -17.940 5.229 -2.664 1.00 93.75 84 TYR A CA 1
ATOM 648 C C . TYR A 1 84 ? -18.985 6.331 -2.419 1.00 93.75 84 TYR A C 1
ATOM 650 O O . TYR A 1 84 ? -18.756 7.467 -2.822 1.00 93.75 84 TYR A O 1
ATOM 658 N N . ASP A 1 85 ? -20.060 6.052 -1.675 1.00 95.44 85 ASP A N 1
ATOM 659 C CA . ASP A 1 85 ? -21.129 7.032 -1.426 1.00 95.44 85 ASP A CA 1
ATOM 660 C C . ASP A 1 85 ? -20.646 8.236 -0.609 1.00 95.44 85 ASP A C 1
ATOM 662 O O . ASP A 1 85 ? -20.969 9.387 -0.921 1.00 95.44 85 ASP A O 1
ATOM 666 N N . LYS A 1 86 ? -19.822 7.991 0.422 1.00 93.56 86 LYS A N 1
ATOM 667 C CA . LYS A 1 86 ? -19.213 9.069 1.218 1.00 93.56 86 LYS A CA 1
ATOM 668 C C . LYS A 1 86 ? -18.265 9.915 0.368 1.00 93.56 86 LYS A C 1
ATOM 670 O O . LYS A 1 86 ? -18.359 11.143 0.421 1.00 93.56 86 LYS A O 1
ATOM 675 N N . CYS A 1 87 ? -17.426 9.267 -0.449 1.00 94.81 87 CYS A N 1
ATOM 676 C CA . CYS A 1 87 ? -16.551 9.953 -1.395 1.00 94.81 87 CYS A CA 1
ATOM 677 C C . CYS A 1 87 ? -17.370 10.824 -2.343 1.00 94.81 87 CYS A C 1
ATOM 679 O O . CYS A 1 87 ? -17.115 12.018 -2.444 1.00 94.81 87 CYS A O 1
ATOM 681 N N . TYR A 1 88 ? -18.388 10.249 -2.987 1.00 95.81 88 TYR A N 1
ATOM 682 C CA . TYR A 1 88 ? -19.200 10.933 -3.985 1.00 95.81 88 TYR A CA 1
ATOM 683 C C . TYR A 1 88 ? -19.881 12.164 -3.390 1.00 95.81 88 TYR A C 1
ATOM 685 O O . TYR A 1 88 ? -19.791 13.256 -3.952 1.00 95.81 88 TYR A O 1
ATOM 693 N N . LYS A 1 89 ? -20.506 12.021 -2.214 1.00 95.88 89 LYS A N 1
ATOM 694 C CA . LYS A 1 89 ? -21.161 13.129 -1.513 1.00 95.88 89 LYS A CA 1
ATOM 695 C C . LYS A 1 89 ? -20.171 14.243 -1.172 1.00 95.88 89 LYS A C 1
ATOM 697 O O . LYS A 1 89 ? -20.462 15.410 -1.437 1.00 95.88 89 LYS A O 1
ATOM 702 N N . LYS A 1 90 ? -19.009 13.894 -0.609 1.00 93.81 90 LYS A N 1
ATOM 703 C CA . LYS A 1 90 ? -18.012 14.878 -0.169 1.00 93.81 90 LYS A CA 1
ATOM 704 C C . LYS A 1 90 ? -17.317 15.555 -1.353 1.00 93.81 90 LYS A C 1
ATOM 706 O O . LYS A 1 90 ? -17.212 16.774 -1.365 1.00 93.81 90 LYS A O 1
ATOM 711 N N . LEU A 1 91 ? -16.934 14.799 -2.381 1.00 93.25 91 LEU A N 1
ATOM 712 C CA . LEU A 1 91 ? -16.321 15.336 -3.597 1.00 93.25 91 LEU A CA 1
ATOM 713 C C . LEU A 1 91 ? -17.305 16.220 -4.374 1.00 93.25 91 LEU A C 1
ATOM 715 O O . LEU A 1 91 ? -16.946 17.324 -4.765 1.00 93.25 91 LEU A O 1
ATOM 719 N N . THR A 1 92 ? -18.573 15.814 -4.510 1.00 95.06 92 THR A N 1
ATOM 720 C CA . THR A 1 92 ? -19.618 16.659 -5.122 1.00 95.06 92 THR A CA 1
ATOM 721 C C . THR A 1 92 ? -19.808 17.966 -4.354 1.00 95.06 92 THR A C 1
ATOM 723 O O . THR A 1 92 ? -20.008 19.013 -4.965 1.00 95.06 92 THR A O 1
ATOM 726 N N . GLN A 1 93 ? -19.755 17.924 -3.020 1.00 94.62 93 GLN A N 1
ATOM 727 C CA . GLN A 1 93 ? -19.861 19.117 -2.183 1.00 94.62 93 GLN A CA 1
ATOM 728 C C . GLN A 1 93 ? -18.667 20.059 -2.381 1.00 94.62 93 GLN A C 1
ATOM 730 O O . GLN A 1 93 ? -18.879 21.248 -2.604 1.00 94.62 93 GLN A O 1
ATOM 735 N N . GLU A 1 94 ? -17.439 19.540 -2.365 1.00 91.38 94 GLU A N 1
ATOM 736 C CA . GLU A 1 94 ? -16.226 20.336 -2.597 1.00 91.38 94 GLU A CA 1
ATOM 737 C C . GLU A 1 94 ? -16.174 20.915 -4.019 1.00 91.38 94 GLU A C 1
ATOM 739 O O . GLU A 1 94 ? -15.835 22.080 -4.211 1.00 91.38 94 GLU A O 1
ATOM 744 N N . CYS A 1 95 ? -16.616 20.158 -5.027 1.00 93.75 95 CYS A N 1
ATOM 745 C CA . CYS A 1 95 ? -16.662 20.613 -6.418 1.00 93.75 95 CYS A CA 1
ATOM 746 C C . CYS A 1 95 ? -17.693 21.727 -6.683 1.00 93.75 95 CYS A C 1
ATOM 748 O O . CYS A 1 95 ? -17.665 22.336 -7.756 1.00 93.75 95 CYS A O 1
ATOM 750 N N . LYS A 1 96 ? -18.590 22.033 -5.731 1.00 94.69 96 LYS A N 1
ATOM 751 C CA . LYS A 1 96 ? -19.446 23.233 -5.798 1.00 94.69 96 LYS A CA 1
ATOM 752 C C . LYS A 1 96 ? -18.666 24.512 -5.494 1.00 94.69 96 LYS A C 1
ATOM 754 O O . LYS A 1 96 ? -19.065 25.580 -5.951 1.00 94.69 96 LYS A O 1
ATOM 759 N N . ASN A 1 97 ? -17.561 24.426 -4.751 1.00 92.31 97 ASN A N 1
ATOM 760 C CA . ASN A 1 97 ? -16.699 25.567 -4.481 1.00 92.31 97 ASN A CA 1
ATOM 761 C C . ASN A 1 97 ? -15.841 25.869 -5.719 1.00 92.31 97 ASN A C 1
ATOM 763 O O . ASN A 1 97 ? -15.033 25.046 -6.145 1.00 92.31 97 ASN A O 1
ATOM 767 N N . PHE A 1 98 ? -16.004 27.059 -6.301 1.00 83.75 98 PHE A N 1
ATOM 768 C CA . PHE A 1 98 ? -15.332 27.445 -7.545 1.00 83.75 98 PHE A CA 1
ATOM 769 C C . PHE A 1 98 ? -13.799 27.386 -7.452 1.00 83.75 98 PHE A C 1
ATOM 771 O O . PHE A 1 98 ? -13.141 26.914 -8.382 1.00 83.75 98 PHE A O 1
ATOM 778 N N . THR A 1 99 ? -13.225 27.809 -6.323 1.00 86.75 99 THR A N 1
ATOM 779 C CA . THR A 1 99 ? -11.771 27.791 -6.108 1.00 86.75 99 THR A CA 1
ATOM 780 C C . THR A 1 99 ? -11.247 26.359 -6.086 1.00 86.75 99 THR A C 1
ATOM 782 O O . THR A 1 99 ? -10.271 26.046 -6.768 1.00 86.75 99 THR A O 1
ATOM 785 N N . VAL A 1 100 ? -11.939 25.466 -5.375 1.00 81.06 100 VAL A N 1
ATOM 786 C CA . VAL A 1 100 ? -11.583 24.041 -5.308 1.00 81.06 100 VAL A CA 1
ATOM 787 C C . VAL A 1 100 ? -11.771 23.376 -6.667 1.00 81.06 100 VAL A C 1
ATOM 789 O O . VAL A 1 100 ? -10.877 22.672 -7.123 1.00 81.06 100 VAL A O 1
ATOM 792 N N . LYS A 1 101 ? -12.867 23.671 -7.373 1.00 84.19 101 LYS A N 1
ATOM 793 C CA . LYS A 1 101 ? -13.129 23.170 -8.728 1.00 84.19 101 LYS A CA 1
ATOM 794 C C . LYS A 1 101 ? -12.024 23.553 -9.715 1.00 84.19 101 LYS A C 1
ATOM 796 O O . LYS A 1 101 ? -11.650 22.732 -10.545 1.00 84.19 101 LYS A O 1
ATOM 801 N N . LYS A 1 102 ? -11.478 24.772 -9.626 1.00 82.06 102 LYS A N 1
ATOM 802 C CA . LYS A 1 102 ? -10.372 25.221 -10.490 1.00 82.06 102 LYS A CA 1
ATOM 803 C C . LYS A 1 102 ? -9.072 24.465 -10.198 1.00 82.06 102 LYS A C 1
ATOM 805 O O . LYS A 1 102 ? -8.342 24.141 -11.130 1.00 82.06 102 LYS A O 1
ATOM 810 N N . ILE A 1 103 ? -8.805 24.167 -8.926 1.00 80.62 103 ILE A N 1
ATOM 811 C CA . ILE A 1 103 ? -7.619 23.413 -8.488 1.00 80.62 103 ILE A CA 1
ATOM 812 C C . ILE A 1 103 ? -7.757 21.922 -8.837 1.00 80.62 103 ILE A C 1
ATOM 814 O O . ILE A 1 103 ? -6.814 21.310 -9.323 1.00 80.62 103 ILE A O 1
ATOM 818 N N . MET A 1 104 ? -8.943 21.349 -8.636 1.00 81.19 104 MET A N 1
ATOM 819 C CA . MET A 1 104 ? -9.258 19.927 -8.807 1.00 81.19 104 MET A CA 1
ATOM 820 C C . MET A 1 104 ? -10.006 19.651 -10.117 1.00 81.19 104 MET A C 1
ATOM 822 O O . MET A 1 104 ? -10.881 18.787 -10.166 1.00 81.19 104 MET A O 1
ATOM 826 N N . ASN A 1 105 ? -9.693 20.395 -11.182 1.00 83.31 105 ASN A N 1
ATOM 827 C CA . ASN A 1 105 ? -10.488 20.391 -12.414 1.00 83.31 105 ASN A CA 1
ATOM 828 C C . ASN A 1 105 ? -10.684 18.972 -12.983 1.00 83.31 105 ASN A C 1
ATOM 830 O O . ASN A 1 105 ? -11.793 18.613 -13.355 1.00 83.31 105 ASN A O 1
ATOM 834 N N . ILE A 1 106 ? -9.641 18.132 -12.952 1.00 82.12 106 ILE A N 1
ATOM 835 C CA . ILE A 1 106 ? -9.693 16.737 -13.429 1.00 82.12 106 ILE A CA 1
ATOM 836 C C . ILE A 1 106 ? -10.591 15.858 -12.543 1.00 82.12 106 ILE A C 1
ATOM 838 O O . ILE A 1 106 ? -11.301 14.992 -13.041 1.00 82.12 106 ILE A O 1
ATOM 842 N N . SER A 1 107 ? -10.585 16.086 -11.231 1.00 85.75 107 SER A N 1
ATOM 843 C CA . SER A 1 107 ? -11.365 15.296 -10.271 1.00 85.75 107 SER A CA 1
ATOM 844 C C . SER A 1 107 ? -12.852 15.682 -10.251 1.00 85.75 107 SER A C 1
ATOM 846 O O . SER A 1 107 ? -13.711 14.857 -9.943 1.00 85.75 107 SER A O 1
ATOM 848 N N . CYS A 1 108 ? -13.173 16.937 -10.588 1.00 91.62 108 CYS A N 1
ATOM 849 C CA . CYS A 1 108 ? -14.542 17.456 -10.594 1.00 91.62 108 CYS A CA 1
ATOM 850 C C . CYS A 1 108 ? -15.289 17.269 -11.924 1.00 91.62 108 CYS A C 1
ATOM 852 O O . CYS A 1 108 ? -16.511 17.421 -11.941 1.00 91.62 108 CYS A O 1
ATOM 854 N N . THR A 1 109 ? -14.603 16.961 -13.032 1.00 93.44 109 THR A N 1
ATOM 855 C CA . THR A 1 109 ? -15.254 16.674 -14.326 1.00 93.44 109 THR A CA 1
ATOM 856 C C . THR A 1 109 ? -15.976 15.332 -14.324 1.00 93.44 109 THR A C 1
ATOM 858 O O . THR A 1 109 ? -17.029 15.211 -14.943 1.00 93.44 109 THR A O 1
ATOM 861 N N . ASP A 1 110 ? -15.447 14.348 -13.598 1.00 94.62 110 ASP A N 1
ATOM 862 C CA . ASP A 1 110 ? -16.042 13.022 -13.466 1.00 94.62 110 ASP A CA 1
ATOM 863 C C . ASP A 1 110 ? -15.901 12.501 -12.032 1.00 94.62 110 ASP A C 1
ATOM 865 O O . ASP A 1 110 ? -15.015 11.712 -11.686 1.00 94.62 110 ASP A O 1
ATOM 869 N N . VAL A 1 111 ? -16.797 12.982 -11.171 1.00 94.44 111 VAL A N 1
ATOM 870 C CA . VAL A 1 111 ? -16.826 12.647 -9.740 1.00 94.44 111 VAL A CA 1
ATOM 871 C C . VAL A 1 111 ? -16.986 11.138 -9.519 1.00 94.44 111 VAL A C 1
ATOM 873 O O . VAL A 1 111 ? -16.378 10.587 -8.603 1.00 94.44 111 VAL A O 1
ATOM 876 N N . ASN A 1 112 ? -17.770 10.454 -10.360 1.00 95.50 112 ASN A N 1
ATOM 877 C CA . ASN A 1 112 ? -18.024 9.017 -10.235 1.00 95.50 112 ASN A CA 1
ATOM 878 C C . ASN A 1 112 ? -16.741 8.213 -10.488 1.00 95.50 112 ASN A C 1
ATOM 880 O O . ASN A 1 112 ? -16.283 7.477 -9.607 1.00 95.50 112 ASN A O 1
ATOM 884 N N . ASN A 1 113 ? -16.110 8.404 -11.653 1.00 92.25 113 ASN A N 1
ATOM 885 C CA . ASN A 1 113 ? -14.874 7.693 -11.971 1.00 92.25 113 ASN A CA 1
ATOM 886 C C . ASN A 1 113 ? -13.747 8.071 -11.005 1.00 92.25 113 ASN A C 1
ATOM 888 O O . ASN A 1 113 ? -13.019 7.188 -10.548 1.00 92.25 113 ASN A O 1
ATOM 892 N N . THR A 1 114 ? -13.654 9.342 -10.607 1.00 92.31 114 THR A N 1
ATOM 893 C CA . THR A 1 114 ? -12.679 9.793 -9.604 1.00 92.31 114 THR A CA 1
ATOM 894 C C . THR A 1 114 ? -12.871 9.070 -8.275 1.00 92.31 114 THR A C 1
ATOM 896 O O . THR A 1 114 ? -11.914 8.507 -7.748 1.00 92.31 114 THR A O 1
ATOM 899 N N . CYS A 1 115 ? -14.097 8.998 -7.748 1.00 95.00 115 CYS A N 1
ATOM 900 C CA . CYS A 1 115 ? -14.361 8.290 -6.497 1.00 95.00 115 CYS A CA 1
ATOM 901 C C . CYS A 1 115 ? -14.113 6.787 -6.597 1.00 95.00 115 CYS A C 1
ATOM 903 O O . CYS A 1 115 ? -13.557 6.197 -5.670 1.00 95.00 115 CYS A O 1
ATOM 905 N N . LYS A 1 116 ? -14.451 6.160 -7.728 1.00 94.50 116 LYS A N 1
ATOM 906 C CA . LYS A 1 116 ? -14.124 4.752 -7.978 1.00 94.50 116 LYS A CA 1
ATOM 907 C C . LYS A 1 116 ? -12.611 4.519 -7.938 1.00 94.50 116 LYS A C 1
ATOM 909 O O . LYS A 1 116 ? -12.157 3.601 -7.254 1.00 94.50 116 LYS A O 1
ATOM 914 N N . HIS A 1 117 ? -11.834 5.366 -8.614 1.00 90.25 117 HIS A N 1
ATOM 915 C CA . HIS A 1 117 ? -10.373 5.297 -8.600 1.00 90.25 117 HIS A CA 1
ATOM 916 C C . HIS A 1 117 ? -9.786 5.575 -7.215 1.00 90.25 117 HIS A C 1
ATOM 918 O O . HIS A 1 117 ? -8.866 4.873 -6.802 1.00 90.25 117 HIS A O 1
ATOM 924 N N . LEU A 1 118 ? -10.326 6.549 -6.482 1.00 91.12 118 LEU A N 1
ATOM 925 C CA . LEU A 1 118 ? -9.862 6.916 -5.147 1.00 91.12 118 LEU A CA 1
ATOM 926 C C . LEU A 1 118 ? -10.086 5.784 -4.141 1.00 91.12 118 LEU A C 1
ATOM 928 O O . LEU A 1 118 ? -9.162 5.414 -3.421 1.00 91.12 118 LEU A O 1
ATOM 932 N N . VAL A 1 119 ? -11.284 5.194 -4.129 1.00 91.75 119 VAL A N 1
ATOM 933 C CA . VAL A 1 119 ? -11.623 4.070 -3.244 1.00 91.75 119 VAL A CA 1
ATOM 934 C C . VAL A 1 119 ? -10.802 2.829 -3.597 1.00 91.75 119 VAL A C 1
ATOM 936 O O . VAL A 1 119 ? -10.306 2.155 -2.696 1.00 91.75 119 VAL A O 1
ATOM 939 N N . ASP A 1 120 ? -10.603 2.534 -4.885 1.00 91.31 120 ASP A N 1
ATOM 940 C CA . ASP A 1 120 ? -9.744 1.423 -5.314 1.00 91.31 120 ASP A CA 1
ATOM 941 C C . ASP A 1 120 ? -8.270 1.647 -4.931 1.00 91.31 120 ASP A C 1
ATOM 943 O O . ASP A 1 120 ? -7.594 0.738 -4.444 1.00 91.31 120 ASP A O 1
ATOM 947 N N . HIS A 1 121 ? -7.770 2.876 -5.089 1.00 89.25 121 HIS A N 1
ATOM 948 C CA . HIS A 1 121 ? -6.413 3.239 -4.692 1.00 89.25 121 HIS A CA 1
ATOM 949 C C . HIS A 1 121 ? -6.219 3.127 -3.178 1.00 89.25 121 HIS A C 1
ATOM 951 O O . HIS A 1 121 ? -5.246 2.526 -2.719 1.00 89.25 121 HIS A O 1
ATOM 957 N N . LEU A 1 122 ? -7.176 3.635 -2.401 1.00 89.31 122 LEU A N 1
ATOM 958 C CA . LEU A 1 122 ? -7.164 3.534 -0.950 1.00 89.31 122 LEU A CA 1
ATOM 959 C C . LEU A 1 122 ? -7.229 2.071 -0.500 1.00 89.31 122 LEU A C 1
ATOM 961 O O . LEU A 1 122 ? -6.434 1.670 0.343 1.00 89.31 122 LEU A O 1
ATOM 965 N N . ARG A 1 123 ? -8.062 1.233 -1.133 1.00 90.81 123 ARG A N 1
ATOM 966 C CA . ARG A 1 123 ? -8.093 -0.218 -0.886 1.00 90.81 123 ARG A CA 1
ATOM 967 C C . ARG A 1 123 ? -6.725 -0.865 -1.107 1.00 90.81 123 ARG A C 1
ATOM 969 O O . ARG A 1 123 ? -6.251 -1.575 -0.227 1.00 90.81 123 ARG A O 1
ATOM 976 N N . LYS A 1 124 ? -6.041 -0.554 -2.213 1.00 89.06 124 LYS A N 1
ATOM 977 C CA . LYS A 1 124 ? -4.679 -1.052 -2.494 1.00 89.06 124 LYS A CA 1
ATOM 978 C C . LYS A 1 124 ? -3.659 -0.611 -1.441 1.00 89.06 124 LYS A C 1
ATOM 980 O O . LYS A 1 124 ? -2.812 -1.412 -1.041 1.00 89.06 124 LYS A O 1
ATOM 985 N N . ILE A 1 125 ? -3.728 0.643 -0.984 1.00 85.75 125 ILE A N 1
ATOM 986 C CA . ILE A 1 125 ? -2.878 1.149 0.105 1.00 85.75 125 ILE A CA 1
ATOM 987 C C . ILE A 1 125 ? -3.154 0.362 1.389 1.00 85.75 125 ILE A C 1
ATOM 989 O O . ILE A 1 125 ? -2.216 -0.138 2.014 1.00 85.75 125 ILE A O 1
ATOM 993 N N . CYS A 1 126 ? -4.429 0.207 1.747 1.00 88.75 126 CYS A N 1
ATOM 994 C CA . CYS A 1 126 ? -4.864 -0.543 2.916 1.00 88.75 126 CYS A CA 1
ATOM 995 C C . CYS A 1 126 ? -4.364 -1.994 2.854 1.00 88.75 126 CYS A C 1
ATOM 997 O O . CYS A 1 126 ? -3.710 -2.447 3.789 1.00 88.75 126 CYS A O 1
ATOM 999 N N . ASP A 1 127 ? -4.548 -2.701 1.739 1.00 87.50 127 ASP A N 1
ATOM 1000 C CA . ASP A 1 127 ? -4.092 -4.087 1.574 1.00 87.50 127 ASP A CA 1
ATOM 1001 C C . ASP A 1 127 ? -2.567 -4.220 1.687 1.00 87.50 127 ASP A C 1
ATOM 1003 O O . ASP A 1 127 ? -2.052 -5.137 2.336 1.00 87.50 127 ASP A O 1
ATOM 1007 N N . HIS A 1 128 ? -1.816 -3.277 1.111 1.00 85.69 128 HIS A N 1
ATOM 1008 C CA . HIS A 1 128 ? -0.360 -3.264 1.227 1.00 85.69 128 HIS A CA 1
ATOM 1009 C C . HIS A 1 128 ? 0.103 -3.044 2.675 1.00 85.69 128 HIS A C 1
ATOM 1011 O O . HIS A 1 128 ? 1.061 -3.675 3.135 1.00 85.69 128 HIS A O 1
ATOM 1017 N N . LEU A 1 129 ? -0.584 -2.170 3.409 1.00 83.56 129 LEU A N 1
ATOM 1018 C CA . LEU A 1 129 ? -0.329 -1.939 4.827 1.00 83.56 129 LEU A CA 1
ATOM 1019 C C . LEU A 1 129 ? -0.717 -3.156 5.676 1.00 83.56 129 LEU A C 1
ATOM 1021 O O . LEU A 1 129 ? 0.060 -3.553 6.544 1.00 83.56 129 LEU A O 1
ATOM 1025 N N . ALA A 1 130 ? -1.840 -3.810 5.369 1.00 85.75 130 ALA A N 1
ATOM 1026 C CA . ALA A 1 130 ? -2.257 -5.064 5.993 1.00 85.75 130 ALA A CA 1
ATOM 1027 C C . ALA A 1 130 ? -1.171 -6.130 5.872 1.00 85.75 130 ALA A C 1
ATOM 1029 O O . ALA A 1 130 ? -0.818 -6.782 6.851 1.00 85.75 130 ALA A O 1
ATOM 1030 N N . LEU A 1 131 ? -0.609 -6.278 4.670 1.00 86.62 131 LEU A N 1
ATOM 1031 C CA . LEU A 1 131 ? 0.447 -7.240 4.395 1.00 86.62 131 LEU A CA 1
ATOM 1032 C C . LEU A 1 131 ? 1.729 -6.908 5.168 1.00 86.62 131 LEU A C 1
ATOM 1034 O O . LEU A 1 131 ? 2.380 -7.812 5.691 1.00 86.62 131 LEU A O 1
ATOM 1038 N N . LYS A 1 132 ? 2.093 -5.623 5.267 1.00 84.38 132 LYS A N 1
ATOM 1039 C CA . LYS A 1 132 ? 3.238 -5.172 6.074 1.00 84.38 132 LYS A CA 1
ATOM 1040 C C . LYS A 1 132 ? 3.040 -5.487 7.555 1.00 84.38 132 LYS A C 1
ATOM 1042 O O . LYS A 1 132 ? 3.942 -6.060 8.160 1.00 84.38 132 LYS A O 1
ATOM 1047 N N . ILE A 1 133 ? 1.867 -5.182 8.111 1.00 84.12 133 ILE A N 1
ATOM 1048 C CA . ILE A 1 133 ? 1.532 -5.498 9.506 1.00 84.12 133 ILE A CA 1
ATOM 1049 C C . ILE A 1 133 ? 1.526 -7.009 9.725 1.00 84.12 133 ILE A C 1
ATOM 1051 O O . ILE A 1 133 ? 2.099 -7.485 10.694 1.00 84.12 133 ILE A O 1
ATOM 1055 N N . PHE A 1 134 ? 0.953 -7.783 8.805 1.00 84.94 134 PHE A N 1
ATOM 1056 C CA . PHE A 1 134 ? 0.937 -9.241 8.894 1.00 84.94 134 PHE A CA 1
ATOM 1057 C C . PHE A 1 134 ? 2.347 -9.846 8.904 1.00 84.94 134 PHE A C 1
ATOM 1059 O O . PHE A 1 134 ? 2.640 -10.724 9.719 1.00 84.94 134 PHE A O 1
ATOM 1066 N N . LYS A 1 135 ? 3.245 -9.359 8.037 1.00 86.50 135 LYS A N 1
ATOM 1067 C CA . LYS A 1 135 ? 4.655 -9.777 8.030 1.00 86.50 135 LYS A CA 1
ATOM 1068 C C . LYS A 1 135 ? 5.336 -9.451 9.353 1.00 86.50 135 LYS A C 1
ATOM 1070 O O . LYS A 1 135 ? 6.004 -10.316 9.905 1.00 86.50 135 LYS A O 1
ATOM 1075 N N . LEU A 1 136 ? 5.109 -8.247 9.870 1.00 81.94 136 LEU A N 1
ATOM 1076 C CA . LEU A 1 136 ? 5.648 -7.810 11.152 1.00 81.94 136 LEU A CA 1
ATOM 1077 C C . LEU A 1 136 ? 5.108 -8.656 12.322 1.00 81.94 136 LEU A C 1
ATOM 1079 O O . LEU A 1 136 ? 5.864 -9.062 13.198 1.00 81.94 136 LEU A O 1
ATOM 1083 N N . LEU A 1 137 ? 3.815 -9.005 12.291 1.00 81.12 137 LEU A N 1
ATOM 1084 C CA . LEU A 1 137 ? 3.183 -9.894 13.271 1.00 81.12 137 LEU A CA 1
ATOM 1085 C C . LEU A 1 137 ? 3.758 -11.309 13.251 1.00 81.12 137 LEU A C 1
ATOM 1087 O O . LEU A 1 137 ? 3.819 -11.966 14.291 1.00 81.12 137 LEU A O 1
ATOM 1091 N N . SER A 1 138 ? 4.183 -11.767 12.077 1.00 83.81 138 SER A N 1
ATOM 1092 C CA . SER A 1 138 ? 4.751 -13.099 11.888 1.00 83.81 138 SER A CA 1
ATOM 1093 C C . SER A 1 138 ? 6.204 -13.201 12.369 1.00 83.81 138 SER A C 1
ATOM 1095 O O . SER A 1 138 ? 6.670 -14.303 12.638 1.00 83.81 138 SER A O 1
ATOM 1097 N N . THR A 1 139 ? 6.926 -12.083 12.512 1.00 84.56 139 THR A N 1
ATOM 1098 C CA . THR A 1 139 ? 8.361 -12.074 12.859 1.00 84.56 139 THR A CA 1
ATOM 1099 C C . THR A 1 139 ? 8.678 -12.038 14.361 1.00 84.56 139 THR A C 1
ATOM 1101 O O . THR A 1 139 ? 9.838 -11.881 14.713 1.00 84.56 139 THR A O 1
ATOM 1104 N N . ASN A 1 140 ? 7.698 -12.299 15.236 1.00 68.12 140 ASN A N 1
ATOM 1105 C CA . ASN A 1 140 ? 7.821 -12.300 16.706 1.00 68.12 140 ASN A CA 1
ATOM 1106 C C . ASN A 1 140 ? 8.181 -10.913 17.292 1.00 68.12 140 ASN A C 1
ATOM 1108 O O . ASN A 1 140 ? 9.327 -10.475 17.243 1.00 68.12 140 ASN A O 1
ATOM 1112 N N . PHE A 1 141 ? 7.197 -10.225 17.890 1.00 70.44 141 PHE A N 1
ATOM 1113 C CA . PHE A 1 141 ? 7.401 -8.938 18.574 1.00 70.44 141 PHE A CA 1
ATOM 1114 C C . PHE A 1 141 ? 8.125 -9.128 19.899 1.00 70.44 141 PHE A C 1
ATOM 1116 O O . PHE A 1 141 ? 7.498 -9.187 20.954 1.00 70.44 141 PHE A O 1
ATOM 1123 N N . ASN A 1 142 ? 9.445 -9.202 19.857 1.00 72.00 142 ASN A N 1
ATOM 1124 C CA . ASN A 1 142 ? 10.225 -9.190 21.089 1.00 72.00 142 ASN A CA 1
ATOM 1125 C C . ASN A 1 142 ? 10.647 -7.771 21.493 1.00 72.00 142 ASN A C 1
ATOM 1127 O O . ASN A 1 142 ? 11.167 -7.594 22.590 1.00 72.00 142 ASN A O 1
ATOM 1131 N N . SER A 1 143 ? 10.418 -6.755 20.647 1.00 81.56 143 SER A N 1
ATOM 1132 C CA . SER A 1 143 ? 10.797 -5.373 20.953 1.00 81.56 143 SER A CA 1
ATOM 1133 C C . SER A 1 143 ? 9.598 -4.434 21.114 1.00 81.56 143 SER A C 1
ATOM 1135 O O . SER A 1 143 ? 8.699 -4.361 20.272 1.00 81.56 143 SER A O 1
ATOM 1137 N N . THR A 1 144 ? 9.631 -3.633 22.182 1.00 85.62 144 THR A N 1
ATOM 1138 C CA . THR A 1 144 ? 8.689 -2.529 22.429 1.00 85.62 144 THR A CA 1
ATOM 1139 C C . THR A 1 144 ? 8.688 -1.517 21.277 1.00 85.62 144 THR A C 1
ATOM 1141 O O . THR A 1 144 ? 7.641 -0.974 20.930 1.00 85.62 144 THR A O 1
ATOM 1144 N N . ILE A 1 145 ? 9.846 -1.308 20.638 1.00 87.56 145 ILE A N 1
ATOM 1145 C CA . ILE A 1 145 ? 10.032 -0.368 19.522 1.00 87.56 145 ILE A CA 1
ATOM 1146 C C . ILE A 1 145 ? 9.216 -0.799 18.295 1.00 87.56 145 ILE A C 1
ATOM 1148 O O . ILE A 1 145 ? 8.501 0.013 17.704 1.00 87.56 145 ILE A O 1
ATOM 1152 N N . GLU A 1 146 ? 9.271 -2.079 17.915 1.00 86.25 146 GLU A N 1
ATOM 1153 C CA . GLU A 1 146 ? 8.468 -2.596 16.800 1.00 86.25 146 GLU A CA 1
ATOM 1154 C C . GLU A 1 146 ? 6.971 -2.548 17.111 1.00 86.25 146 GLU A C 1
ATOM 1156 O O . GLU A 1 146 ? 6.174 -2.203 16.235 1.00 86.25 146 GLU A O 1
ATOM 1161 N N . CYS A 1 147 ? 6.582 -2.808 18.363 1.00 87.62 147 CYS A N 1
ATOM 1162 C CA . CYS A 1 147 ? 5.196 -2.661 18.801 1.00 87.62 147 CYS A CA 1
ATOM 1163 C C . CYS A 1 147 ? 4.697 -1.219 18.663 1.00 87.62 147 CYS A C 1
ATOM 1165 O O . CYS A 1 147 ? 3.649 -0.989 18.062 1.00 87.62 147 CYS A O 1
ATOM 1167 N N . GLN A 1 148 ? 5.463 -0.230 19.130 1.00 89.31 148 GLN A N 1
ATOM 1168 C CA . GLN A 1 148 ? 5.094 1.181 18.984 1.00 89.31 148 GLN A CA 1
ATOM 1169 C C . GLN A 1 148 ? 4.975 1.601 17.513 1.00 89.31 148 GLN A C 1
ATOM 1171 O O . GLN A 1 148 ? 4.010 2.269 17.141 1.00 89.31 148 GLN A O 1
ATOM 1176 N N . LYS A 1 149 ? 5.895 1.149 16.650 1.00 88.69 149 LYS A N 1
ATOM 1177 C CA . LYS A 1 149 ? 5.832 1.403 15.200 1.00 88.69 149 LYS A CA 1
ATOM 1178 C C . LYS A 1 149 ? 4.609 0.753 14.537 1.00 88.69 149 LYS A C 1
ATOM 1180 O O . LYS A 1 149 ? 4.058 1.284 13.570 1.00 88.69 149 LYS A O 1
ATOM 1185 N N . SER A 1 150 ? 4.176 -0.393 15.055 1.00 86.25 150 SER A N 1
ATOM 1186 C CA . SER A 1 150 ? 2.960 -1.077 14.603 1.00 86.25 150 SER A CA 1
ATOM 1187 C C . SER A 1 150 ? 1.711 -0.314 15.000 1.00 86.25 150 SER A C 1
ATOM 1189 O O . SER A 1 150 ? 0.841 -0.100 14.162 1.00 86.25 150 SER A O 1
ATOM 1191 N N . ILE A 1 151 ? 1.642 0.123 16.261 1.00 89.56 151 ILE A N 1
ATOM 1192 C CA . ILE A 1 151 ? 0.522 0.902 16.789 1.00 89.56 151 ILE A CA 1
ATOM 1193 C C . ILE A 1 151 ? 0.377 2.203 15.996 1.00 89.56 151 ILE A C 1
ATOM 1195 O O . ILE A 1 151 ? -0.719 2.495 15.530 1.00 89.56 151 ILE A O 1
ATOM 1199 N N . SER A 1 152 ? 1.467 2.943 15.761 1.00 88.19 152 SER A N 1
ATOM 1200 C CA . SER A 1 152 ? 1.408 4.193 14.989 1.00 88.19 152 SER A CA 1
ATOM 1201 C C . SER A 1 152 ? 0.934 3.971 13.550 1.00 88.19 152 SER A C 1
ATOM 1203 O O . SER A 1 152 ? 0.098 4.725 13.049 1.00 88.19 152 SER A O 1
ATOM 1205 N N . SER A 1 153 ? 1.387 2.888 12.911 1.00 84.69 153 SER A N 1
ATOM 1206 C CA . SER A 1 153 ? 0.892 2.477 11.592 1.00 84.69 153 SER A CA 1
ATOM 1207 C C . SER A 1 153 ? -0.604 2.150 11.641 1.00 84.69 153 SER A C 1
ATOM 1209 O O . SER A 1 153 ? -1.365 2.593 10.784 1.00 84.69 153 SER A O 1
ATOM 1211 N N . CYS A 1 154 ? -1.042 1.420 12.667 1.00 87.50 154 CYS A N 1
ATOM 1212 C CA . CYS A 1 154 ? -2.432 1.034 12.857 1.00 87.50 154 CYS A CA 1
ATOM 1213 C C . CYS A 1 154 ? -3.368 2.203 13.160 1.00 87.50 154 CYS A C 1
ATOM 1215 O O . CYS A 1 154 ? -4.499 2.170 12.692 1.00 87.50 154 CYS A O 1
ATOM 1217 N N . SER A 1 155 ? -2.922 3.248 13.856 1.00 85.94 155 SER A N 1
ATOM 1218 C CA . SER A 1 155 ? -3.727 4.460 14.058 1.00 85.94 155 SER A CA 1
ATOM 1219 C C . SER A 1 155 ? -3.976 5.205 12.746 1.00 85.94 155 SER A C 1
ATOM 1221 O O . SER A 1 155 ? -5.103 5.607 12.472 1.00 85.94 155 SER A O 1
ATOM 1223 N N . PHE A 1 156 ? -2.951 5.334 11.895 1.00 78.06 156 PHE A N 1
ATOM 1224 C CA . PHE A 1 156 ? -3.094 5.950 10.568 1.00 78.06 156 PHE A CA 1
ATOM 1225 C C . PHE A 1 156 ? -4.045 5.153 9.661 1.00 78.06 156 PHE A C 1
ATOM 1227 O O . PHE A 1 156 ? -4.869 5.706 8.929 1.00 78.06 156 PHE A O 1
ATOM 1234 N N . ILE A 1 157 ? -3.933 3.829 9.730 1.00 78.81 157 ILE A N 1
ATOM 1235 C CA . ILE A 1 157 ? -4.761 2.897 8.972 1.00 78.81 157 ILE A CA 1
ATOM 1236 C C . ILE A 1 157 ? -6.190 2.865 9.505 1.00 78.81 157 ILE A C 1
ATOM 1238 O O . ILE A 1 157 ? -7.126 2.817 8.719 1.00 78.81 157 ILE A O 1
ATOM 1242 N N . GLY A 1 158 ? -6.371 2.889 10.823 1.00 79.00 158 GLY A N 1
ATOM 1243 C CA . GLY A 1 158 ? -7.672 2.781 11.470 1.00 79.00 158 GLY A CA 1
ATOM 1244 C C . GLY A 1 158 ? -8.616 3.900 11.053 1.00 79.00 158 GLY A C 1
ATOM 1245 O O . GLY A 1 158 ? -9.779 3.621 10.804 1.00 79.00 158 GLY A O 1
ATOM 1246 N N . SER A 1 159 ? -8.122 5.130 10.893 1.00 79.00 159 SER A N 1
ATOM 1247 C CA . SER A 1 159 ? -8.932 6.251 10.398 1.00 79.00 159 SER A CA 1
ATOM 1248 C C . SER A 1 159 ? -9.153 6.195 8.883 1.00 79.00 159 SER A C 1
ATOM 1250 O O . SER A 1 159 ? -10.269 6.392 8.405 1.00 79.00 159 SER A O 1
ATOM 1252 N N . SER A 1 160 ? -8.110 5.872 8.112 1.00 78.19 160 SER A N 1
ATOM 1253 C CA . SER A 1 160 ? -8.147 5.958 6.642 1.00 78.19 160 SER A CA 1
ATOM 1254 C C . SER A 1 160 ? -8.780 4.737 5.963 1.00 78.19 160 SER A C 1
ATOM 1256 O O . SER A 1 160 ? -9.375 4.860 4.898 1.00 78.19 160 SER A O 1
ATOM 1258 N N . CYS A 1 161 ? -8.659 3.552 6.560 1.00 86.81 161 CYS A N 1
ATOM 1259 C CA . CYS A 1 161 ? -9.121 2.275 6.008 1.00 86.81 161 CYS A CA 1
ATOM 1260 C C . CYS A 1 161 ? -10.416 1.768 6.657 1.00 86.81 161 CYS A C 1
ATOM 1262 O O . CYS A 1 161 ? -10.876 0.671 6.314 1.00 86.81 161 CYS A O 1
ATOM 1264 N N . ASN A 1 162 ? -11.008 2.534 7.582 1.00 82.50 162 ASN A N 1
ATOM 1265 C CA . ASN A 1 162 ? -12.248 2.140 8.242 1.00 82.50 162 ASN A CA 1
ATOM 1266 C C . ASN A 1 162 ? -13.362 1.930 7.209 1.00 82.50 162 ASN A C 1
ATOM 1268 O O . ASN A 1 162 ? -13.589 2.796 6.368 1.00 82.50 162 ASN A O 1
ATOM 1272 N N . GLY A 1 163 ? -14.051 0.790 7.250 1.00 79.88 163 GLY A N 1
ATOM 1273 C CA . GLY A 1 163 ? -15.117 0.450 6.300 1.00 79.88 163 GLY A CA 1
ATOM 1274 C C . GLY A 1 163 ? -14.656 0.069 4.885 1.00 79.88 163 GLY A C 1
ATOM 1275 O O . GLY A 1 163 ? -15.475 -0.375 4.086 1.00 79.88 163 GLY A O 1
ATOM 1276 N N . ILE A 1 164 ? -13.360 0.185 4.568 1.00 82.06 164 ILE A N 1
ATOM 1277 C CA . ILE A 1 164 ? -12.789 -0.326 3.309 1.00 82.06 164 ILE A CA 1
ATOM 1278 C C . ILE A 1 164 ? -12.309 -1.762 3.491 1.00 82.06 164 ILE A C 1
ATOM 1280 O O . ILE A 1 164 ? -12.446 -2.580 2.579 1.00 82.06 164 ILE A O 1
ATOM 1284 N N . ASN A 1 165 ? -11.728 -2.068 4.654 1.00 82.38 165 ASN A N 1
ATOM 1285 C CA . ASN A 1 165 ? -11.195 -3.389 4.953 1.00 82.38 165 ASN A CA 1
ATOM 1286 C C . ASN A 1 165 ? -11.321 -3.716 6.453 1.00 82.38 165 ASN A C 1
ATOM 1288 O O . ASN A 1 165 ? -10.402 -3.494 7.241 1.00 82.38 165 ASN A O 1
ATOM 1292 N N . ASP A 1 166 ? -12.447 -4.310 6.850 1.00 84.12 166 ASP A N 1
ATOM 1293 C CA . ASP A 1 166 ? -12.717 -4.682 8.250 1.00 84.12 166 ASP A CA 1
ATOM 1294 C C . ASP A 1 166 ? -11.688 -5.671 8.823 1.00 84.12 166 ASP A C 1
ATOM 1296 O O . ASP A 1 166 ? -11.428 -5.707 10.032 1.00 84.12 166 ASP A O 1
ATOM 1300 N N . LYS A 1 167 ? -11.051 -6.469 7.954 1.00 85.62 167 LYS A N 1
ATOM 1301 C CA . LYS A 1 167 ? -9.998 -7.410 8.352 1.00 85.62 167 LYS A CA 1
ATOM 1302 C C . LYS A 1 167 ? -8.783 -6.666 8.894 1.00 85.62 167 LYS A C 1
ATOM 1304 O O . LYS A 1 167 ? -8.196 -7.112 9.877 1.00 85.62 167 LYS A O 1
ATOM 1309 N N . ILE A 1 168 ? -8.430 -5.531 8.298 1.00 86.31 168 ILE A N 1
ATOM 1310 C CA . ILE A 1 168 ? -7.347 -4.675 8.782 1.00 86.31 168 ILE A CA 1
ATOM 1311 C C . ILE A 1 168 ? -7.668 -4.110 10.155 1.00 86.31 168 ILE A C 1
ATOM 1313 O O . ILE A 1 168 ? -6.823 -4.196 11.040 1.00 86.31 168 ILE A O 1
ATOM 1317 N N . THR A 1 169 ? -8.881 -3.593 10.358 1.00 86.94 169 THR A N 1
ATOM 1318 C CA . THR A 1 169 ? -9.306 -3.070 11.662 1.00 86.94 169 THR A CA 1
ATOM 1319 C C . THR A 1 169 ? -9.164 -4.140 12.741 1.00 86.94 169 THR A C 1
ATOM 1321 O O . THR A 1 169 ? -8.592 -3.889 13.800 1.00 86.94 169 THR A O 1
ATOM 1324 N N . ARG A 1 170 ? -9.574 -5.381 12.444 1.00 88.62 170 ARG A N 1
ATOM 1325 C CA . ARG A 1 170 ? -9.388 -6.517 13.357 1.00 88.62 170 ARG A CA 1
ATOM 1326 C C . ARG A 1 170 ? -7.908 -6.827 13.616 1.00 88.62 170 ARG A C 1
ATOM 1328 O O . ARG A 1 170 ? -7.530 -7.048 14.763 1.00 88.62 170 ARG A O 1
ATOM 1335 N N . ILE A 1 171 ? -7.067 -6.841 12.579 1.00 88.56 171 ILE A N 1
ATOM 1336 C CA . ILE A 1 171 ? -5.619 -7.073 12.717 1.00 88.56 171 ILE A CA 1
ATOM 1337 C C . ILE A 1 171 ? -4.979 -5.983 13.586 1.00 88.56 171 ILE A C 1
ATOM 1339 O O . ILE A 1 171 ? -4.183 -6.290 14.474 1.00 88.56 171 ILE A O 1
ATOM 1343 N N . CYS A 1 172 ? -5.342 -4.724 13.359 1.00 90.19 172 CYS A N 1
ATOM 1344 C CA . CYS A 1 172 ? -4.814 -3.595 14.104 1.00 90.19 172 CYS A CA 1
ATOM 1345 C C . CYS A 1 172 ? -5.250 -3.604 15.564 1.00 90.19 172 CYS A C 1
ATOM 1347 O O . CYS A 1 172 ? -4.392 -3.497 16.434 1.00 90.19 172 CYS A O 1
ATOM 1349 N N . ASN A 1 173 ? -6.531 -3.846 15.848 1.00 89.69 173 ASN A N 1
ATOM 1350 C CA . ASN A 1 173 ? -7.016 -3.971 17.222 1.00 89.69 173 ASN A CA 1
ATOM 1351 C C . ASN A 1 173 ? -6.300 -5.105 17.964 1.00 89.69 173 ASN A C 1
ATOM 1353 O O . ASN A 1 173 ? -5.796 -4.889 19.060 1.00 89.69 173 ASN A O 1
ATOM 1357 N N . ASN A 1 174 ? -6.140 -6.274 17.334 1.00 88.50 174 ASN A N 1
ATOM 1358 C CA . ASN A 1 174 ? -5.395 -7.387 17.928 1.00 88.50 174 ASN A CA 1
ATOM 1359 C C . ASN A 1 174 ? -3.922 -7.032 18.189 1.00 88.50 174 ASN A C 1
ATOM 1361 O O . ASN A 1 174 ? -3.358 -7.436 19.206 1.00 88.50 174 ASN A O 1
ATOM 1365 N N . THR A 1 175 ? -3.297 -6.283 17.276 1.00 88.06 175 THR A N 1
ATOM 1366 C CA . THR A 1 175 ? -1.910 -5.820 17.422 1.00 88.06 175 THR A CA 1
ATOM 1367 C C . THR A 1 175 ? -1.789 -4.850 18.591 1.00 88.06 175 THR A C 1
ATOM 1369 O O . THR A 1 175 ? -0.919 -5.034 19.435 1.00 88.06 175 THR A O 1
ATOM 1372 N N . ILE A 1 176 ? -2.692 -3.870 18.689 1.00 90.38 176 ILE A N 1
ATOM 1373 C CA . ILE A 1 176 ? -2.746 -2.908 19.795 1.00 90.38 176 ILE A CA 1
ATOM 1374 C C . ILE A 1 176 ? -2.932 -3.652 21.119 1.00 90.38 176 ILE A C 1
ATOM 1376 O O . ILE A 1 176 ? -2.135 -3.465 22.029 1.00 90.38 176 ILE A O 1
ATOM 1380 N N . THR A 1 177 ? -3.896 -4.574 21.215 1.00 90.56 177 THR A N 1
ATOM 1381 C CA . THR A 1 177 ? -4.119 -5.363 22.437 1.00 90.56 177 THR A CA 1
ATOM 1382 C C . THR A 1 177 ? -2.884 -6.173 22.831 1.00 90.56 177 THR A C 1
ATOM 1384 O O . THR A 1 177 ? -2.509 -6.192 24.004 1.00 90.56 177 THR A O 1
ATOM 1387 N N . LYS A 1 178 ? -2.211 -6.813 21.866 1.00 87.75 178 LYS A N 1
ATOM 1388 C CA . LYS A 1 178 ? -0.998 -7.600 22.131 1.00 87.75 178 LYS A CA 1
ATOM 1389 C C . LYS A 1 178 ? 0.177 -6.720 22.567 1.00 87.75 178 LYS A C 1
ATOM 1391 O O . LYS A 1 178 ? 0.925 -7.119 23.449 1.00 87.75 178 LYS A O 1
ATOM 1396 N N . CYS A 1 179 ? 0.315 -5.533 21.981 1.00 88.56 179 CYS A N 1
ATOM 1397 C CA . CYS A 1 179 ? 1.374 -4.577 22.300 1.00 88.56 179 CYS A CA 1
ATOM 1398 C C . CYS A 1 179 ? 1.152 -3.815 23.611 1.00 88.56 179 CYS A C 1
ATOM 1400 O O . CYS A 1 179 ? 2.120 -3.427 24.258 1.00 88.56 179 CYS A O 1
ATOM 1402 N N . SER A 1 180 ? -0.102 -3.577 23.994 1.00 89.56 180 SER A N 1
ATOM 1403 C CA . SER A 1 180 ? -0.465 -2.896 25.242 1.00 89.56 180 SER A CA 1
ATOM 1404 C C . SER A 1 180 ? -0.591 -3.845 26.431 1.00 89.56 180 SER A C 1
ATOM 1406 O O . SER A 1 180 ? -0.741 -3.382 27.559 1.00 89.56 180 SER A O 1
ATOM 1408 N N . SER A 1 181 ? -0.545 -5.160 26.202 1.00 85.12 181 SER A N 1
ATOM 1409 C CA . SER A 1 181 ? -0.554 -6.129 27.294 1.00 85.12 181 SER A CA 1
ATOM 1410 C C . SER A 1 181 ? 0.737 -5.973 28.106 1.00 85.12 181 SER A C 1
ATOM 1412 O O . SER A 1 181 ? 1.819 -6.051 27.518 1.00 85.12 181 SER A O 1
ATOM 1414 N N . PRO A 1 182 ? 0.661 -5.735 29.430 1.00 79.88 182 PRO A N 1
ATOM 1415 C CA . PRO A 1 182 ? 1.854 -5.656 30.260 1.00 79.88 182 PRO A CA 1
ATOM 1416 C C . PRO A 1 182 ? 2.648 -6.951 30.104 1.00 79.88 182 PRO A C 1
ATOM 1418 O O . PRO A 1 182 ? 2.061 -8.037 30.037 1.00 79.88 182 PRO A O 1
ATOM 1421 N N . SER A 1 183 ? 3.979 -6.836 30.027 1.00 77.31 183 SER A N 1
ATOM 1422 C CA . SER A 1 183 ? 4.840 -8.019 30.070 1.00 77.31 183 SER A CA 1
ATOM 1423 C C . SER A 1 183 ? 4.408 -8.854 31.274 1.00 77.31 183 SER A C 1
ATOM 1425 O O . SER A 1 183 ? 4.208 -8.268 32.346 1.00 77.31 183 SER A O 1
ATOM 1427 N N . PRO A 1 184 ? 4.236 -10.183 31.128 1.00 80.12 184 PRO A N 1
ATOM 1428 C CA . PRO A 1 184 ? 3.941 -11.022 32.274 1.00 80.12 184 PRO A CA 1
ATOM 1429 C C . PRO A 1 184 ? 4.966 -10.699 33.368 1.00 80.12 184 PRO A C 1
ATOM 1431 O O . PRO A 1 184 ? 6.148 -10.507 33.042 1.00 80.12 184 PRO A O 1
ATOM 1434 N N . PRO A 1 185 ? 4.522 -10.546 34.629 1.00 84.38 185 PRO A N 1
ATOM 1435 C CA . PRO A 1 185 ? 5.428 -10.234 35.719 1.00 84.38 185 PRO A CA 1
ATOM 1436 C C . PRO A 1 185 ? 6.571 -11.254 35.712 1.00 84.38 185 PRO A C 1
ATOM 1438 O O . PRO A 1 185 ? 6.329 -12.415 35.354 1.00 84.38 185 PRO A O 1
ATOM 1441 N N . PRO A 1 186 ? 7.804 -10.843 36.068 1.00 84.25 186 PRO A N 1
ATOM 1442 C CA . PRO A 1 186 ? 8.907 -11.777 36.213 1.00 84.25 186 PRO A CA 1
ATOM 1443 C C . PRO A 1 186 ? 8.414 -12.972 37.021 1.00 84.25 186 PRO A C 1
ATOM 1445 O O . PRO A 1 186 ? 7.829 -12.792 38.093 1.00 84.25 186 PRO A O 1
ATOM 1448 N N . GLY A 1 187 ? 8.578 -14.178 36.473 1.00 89.75 187 GLY A N 1
ATOM 1449 C CA . GLY A 1 187 ? 8.247 -15.383 37.220 1.00 89.75 187 GLY A CA 1
ATOM 1450 C C . GLY A 1 187 ? 8.952 -15.337 38.580 1.00 89.75 187 GLY A C 1
ATOM 1451 O O . GLY A 1 187 ? 10.033 -14.739 38.672 1.00 89.75 187 GLY A O 1
ATOM 1452 N N . PRO A 1 188 ? 8.363 -15.921 39.638 1.00 89.94 188 PRO A N 1
ATOM 1453 C CA . PRO A 1 188 ? 9.037 -15.999 40.925 1.00 89.94 188 PRO A CA 1
ATOM 1454 C C . PRO A 1 188 ? 10.452 -16.550 40.706 1.00 89.94 188 PRO A C 1
ATOM 1456 O O . PRO A 1 188 ? 10.617 -17.465 39.886 1.00 89.94 188 PRO A O 1
ATOM 1459 N N . PRO A 1 189 ? 11.473 -15.977 41.371 1.00 89.56 189 PRO A N 1
ATOM 1460 C CA . PRO A 1 189 ? 12.841 -16.434 41.205 1.00 89.56 189 PRO A CA 1
ATOM 1461 C C . PRO A 1 189 ? 12.879 -17.953 41.402 1.00 89.56 189 PRO A C 1
ATOM 1463 O O . PRO A 1 189 ? 12.195 -18.465 42.298 1.00 89.56 189 PRO A O 1
ATOM 1466 N N . PRO A 1 190 ? 13.614 -18.691 40.552 1.00 89.81 190 PRO A N 1
ATOM 1467 C CA . PRO A 1 190 ? 13.692 -20.135 40.679 1.00 89.81 190 PRO A CA 1
ATOM 1468 C C . PRO A 1 190 ? 14.123 -20.489 42.110 1.00 89.81 190 PRO A C 1
ATOM 1470 O O . PRO A 1 190 ? 14.986 -19.802 42.668 1.00 89.81 190 PRO A O 1
ATOM 1473 N N . PRO A 1 191 ? 13.520 -21.519 42.730 1.00 89.19 191 PRO A N 1
ATOM 1474 C CA . PRO A 1 191 ? 13.863 -21.908 44.088 1.00 89.19 191 PRO A CA 1
ATOM 1475 C C . PRO A 1 191 ? 15.369 -22.152 44.183 1.00 89.19 191 PRO A C 1
ATOM 1477 O O . PRO A 1 191 ? 15.943 -22.844 43.339 1.00 89.19 191 PRO A O 1
ATOM 1480 N N . VAL A 1 192 ? 16.000 -21.558 45.201 1.00 87.88 192 VAL A N 1
ATOM 1481 C CA . VAL A 1 192 ? 17.436 -21.712 45.456 1.00 87.88 192 VAL A CA 1
ATOM 1482 C C . VAL A 1 192 ? 17.749 -23.213 45.487 1.00 87.88 192 VAL A C 1
ATOM 1484 O O . VAL A 1 192 ? 17.102 -23.940 46.252 1.00 87.88 192 VAL A O 1
ATOM 1487 N N . PRO A 1 193 ? 18.686 -23.707 44.654 1.00 85.44 193 PRO A N 1
ATOM 1488 C CA . PRO A 1 193 ? 19.061 -25.111 44.663 1.00 85.44 193 PRO A CA 1
ATOM 1489 C C . PRO A 1 193 ? 19.441 -25.525 46.084 1.00 85.44 193 PRO A C 1
ATOM 1491 O O . PRO A 1 193 ? 20.275 -24.876 46.718 1.00 85.44 193 PRO A O 1
ATOM 1494 N N . ARG A 1 194 ? 18.821 -26.593 46.604 1.00 86.12 194 ARG A N 1
ATOM 1495 C CA . ARG A 1 194 ? 19.245 -27.164 47.888 1.00 86.12 194 ARG A CA 1
ATOM 1496 C C . ARG A 1 194 ? 20.737 -27.521 47.801 1.00 86.12 194 ARG A C 1
ATOM 1498 O O . ARG A 1 194 ? 21.168 -27.960 46.730 1.00 86.12 194 ARG A O 1
ATOM 1505 N N . PRO A 1 195 ? 21.506 -27.369 48.896 1.00 85.50 195 PRO A N 1
ATOM 1506 C CA . PRO A 1 195 ? 22.899 -27.798 48.942 1.00 85.50 195 PRO A CA 1
ATOM 1507 C C . PRO A 1 195 ? 23.014 -29.225 48.405 1.00 85.50 195 PRO A C 1
ATOM 1509 O O . PRO A 1 195 ? 22.340 -30.131 48.903 1.00 85.50 195 PRO A O 1
ATOM 1512 N N . GLN A 1 196 ? 23.804 -29.419 47.347 1.00 82.31 196 GLN A N 1
ATOM 1513 C CA . GLN A 1 196 ? 24.076 -30.765 46.859 1.00 82.31 196 GLN A CA 1
ATOM 1514 C C . GLN A 1 196 ? 24.817 -31.538 47.961 1.00 82.31 196 GLN A C 1
ATOM 1516 O O . GLN A 1 196 ? 25.703 -30.964 48.600 1.00 82.31 196 GLN A O 1
ATOM 1521 N N . PRO A 1 197 ? 24.482 -32.820 48.192 1.00 84.81 197 PRO A N 1
ATOM 1522 C CA . PRO A 1 197 ? 25.279 -33.684 49.050 1.00 84.81 197 PRO A CA 1
ATOM 1523 C C . PRO A 1 197 ? 26.754 -33.643 48.620 1.00 84.81 197 PRO A C 1
ATOM 1525 O O . PRO A 1 197 ? 27.022 -33.550 47.415 1.00 84.81 197 PRO A O 1
ATOM 1528 N N . PRO A 1 198 ? 27.712 -33.709 49.564 1.00 83.19 198 PRO A N 1
ATOM 1529 C CA . PRO A 1 198 ? 29.129 -33.763 49.228 1.00 83.19 198 PRO A CA 1
ATOM 1530 C C . PRO A 1 198 ? 29.370 -34.892 48.222 1.00 83.19 198 PRO A C 1
ATOM 1532 O O . PRO A 1 198 ? 28.901 -36.017 48.412 1.00 83.19 198 PRO A O 1
ATOM 1535 N N . LYS A 1 199 ? 30.055 -34.573 47.115 1.00 78.69 199 LYS A N 1
ATOM 1536 C CA . LYS A 1 199 ? 30.376 -35.567 46.087 1.00 78.69 199 LYS A CA 1
ATOM 1537 C C . LYS A 1 199 ? 31.156 -36.719 46.734 1.00 78.69 199 LYS A C 1
ATOM 1539 O O . LYS A 1 199 ? 32.096 -36.443 47.482 1.00 78.69 199 LYS A O 1
ATOM 1544 N N . PRO A 1 200 ? 30.802 -37.983 46.444 1.00 82.81 200 PRO A N 1
ATOM 1545 C CA . PRO A 1 200 ? 31.598 -39.116 46.887 1.00 82.81 200 PRO A CA 1
ATOM 1546 C C . PRO A 1 200 ? 33.035 -38.995 46.347 1.00 82.81 200 PRO A C 1
ATOM 1548 O O . PRO A 1 200 ? 33.229 -38.408 45.274 1.00 82.81 200 PRO A O 1
ATOM 1551 N N . PRO A 1 201 ? 34.037 -39.526 47.072 1.00 77.88 201 PRO A N 1
ATOM 1552 C CA . PRO A 1 201 ? 35.431 -39.499 46.645 1.00 77.88 201 PRO A CA 1
ATOM 1553 C C . PRO A 1 201 ? 35.568 -40.035 45.219 1.00 77.88 201 PRO A C 1
ATOM 1555 O O . PRO A 1 201 ? 35.045 -41.106 44.904 1.00 77.88 201 PRO A O 1
ATOM 1558 N N . GLN A 1 202 ? 36.236 -39.277 44.346 1.00 76.38 202 GLN A N 1
ATOM 1559 C CA . GLN A 1 202 ? 36.496 -39.735 42.984 1.00 76.38 202 GLN A CA 1
ATOM 1560 C C . GLN A 1 202 ? 37.348 -41.016 43.026 1.00 76.38 202 GLN A C 1
ATOM 1562 O O . GLN A 1 202 ? 38.374 -41.030 43.711 1.00 76.38 202 GLN A O 1
ATOM 1567 N N . PRO A 1 203 ? 36.958 -42.076 42.293 1.00 76.62 203 PRO A N 1
ATOM 1568 C CA . PRO A 1 203 ? 37.805 -43.243 42.087 1.00 76.62 203 PRO A CA 1
ATOM 1569 C C . PRO A 1 203 ? 39.147 -42.826 41.479 1.00 76.62 203 PRO A C 1
ATOM 1571 O O . PRO A 1 203 ? 39.184 -41.963 40.596 1.00 76.62 203 PRO A O 1
ATOM 1574 N N . GLN A 1 204 ? 40.238 -43.434 41.951 1.00 75.31 204 GLN A N 1
ATOM 1575 C CA . GLN A 1 204 ? 41.571 -43.185 41.406 1.00 75.31 204 GLN A CA 1
ATOM 1576 C C . GLN A 1 204 ? 41.587 -43.424 39.884 1.00 75.31 204 GLN A C 1
ATOM 1578 O O . GLN A 1 204 ? 41.004 -44.408 39.417 1.00 75.31 204 GLN A O 1
ATOM 1583 N N . PRO A 1 205 ? 42.244 -42.550 39.098 1.00 72.75 205 PRO A N 1
ATOM 1584 C CA . PRO A 1 205 ? 42.365 -42.736 37.659 1.00 72.75 205 PRO A CA 1
ATOM 1585 C C . PRO A 1 205 ? 43.064 -44.063 37.344 1.00 72.75 205 PRO A C 1
ATOM 1587 O O . PRO A 1 205 ? 44.186 -44.300 37.793 1.00 72.75 205 PRO A O 1
ATOM 1590 N N . HIS A 1 206 ? 42.412 -44.918 36.554 1.00 75.56 206 HIS A N 1
ATOM 1591 C CA . HIS A 1 206 ? 43.072 -46.082 35.971 1.00 75.56 206 HIS A CA 1
ATOM 1592 C C . HIS A 1 206 ? 44.177 -45.634 34.995 1.00 75.56 206 HIS A C 1
ATOM 1594 O O . HIS A 1 206 ? 44.017 -44.604 34.331 1.00 75.56 206 HIS A O 1
ATOM 1600 N N . PRO A 1 207 ? 45.277 -46.401 34.871 1.00 75.56 207 PRO A N 1
ATOM 1601 C CA . PRO A 1 207 ? 46.353 -46.106 33.930 1.00 75.56 207 PRO A CA 1
ATOM 1602 C C . PRO A 1 207 ? 45.812 -45.962 32.504 1.00 75.56 207 PRO A C 1
ATOM 1604 O O . PRO A 1 207 ? 45.103 -46.844 32.015 1.00 75.56 207 PRO A O 1
ATOM 1607 N N . GLN A 1 208 ? 46.137 -44.850 31.840 1.00 75.56 208 GLN A N 1
ATOM 1608 C CA . GLN A 1 208 ? 45.775 -44.659 30.438 1.00 75.56 208 GLN A CA 1
ATOM 1609 C C . GLN A 1 208 ? 46.487 -45.703 29.561 1.00 75.56 208 GLN A C 1
ATOM 1611 O O . GLN A 1 208 ? 47.693 -45.908 29.722 1.00 75.56 208 GLN A O 1
ATOM 1616 N N . PRO A 1 209 ? 45.775 -46.347 28.620 1.00 79.19 209 PRO A N 1
ATOM 1617 C CA . PRO A 1 209 ? 46.404 -47.202 27.626 1.00 79.19 209 PRO A CA 1
ATOM 1618 C C . PRO A 1 209 ? 47.335 -46.385 26.710 1.00 79.19 209 PRO A C 1
ATOM 1620 O O . PRO A 1 209 ? 47.079 -45.200 26.468 1.00 79.19 209 PRO A O 1
ATOM 1623 N N . PRO A 1 210 ? 48.414 -47.003 26.197 1.00 83.62 210 PRO A N 1
ATOM 1624 C CA . PRO A 1 210 ? 49.373 -46.328 25.334 1.00 83.62 210 PRO A CA 1
ATOM 1625 C C . PRO A 1 210 ? 48.702 -45.820 24.047 1.00 83.62 210 PRO A C 1
ATOM 1627 O O . PRO A 1 210 ? 47.776 -46.461 23.538 1.00 83.62 210 PRO A O 1
ATOM 1630 N N . PRO A 1 211 ? 49.153 -44.673 23.510 1.00 82.19 211 PRO A N 1
ATOM 1631 C CA . PRO A 1 211 ? 48.583 -44.101 22.300 1.00 82.19 211 PRO A CA 1
ATOM 1632 C C . PRO A 1 211 ? 48.760 -45.051 21.103 1.00 82.19 211 PRO A C 1
ATOM 1634 O O . PRO A 1 211 ? 49.807 -45.693 20.975 1.00 82.19 211 PRO A O 1
ATOM 1637 N N . PRO A 1 212 ? 47.755 -45.146 20.215 1.00 85.38 212 PRO A N 1
ATOM 1638 C CA . PRO A 1 212 ? 47.847 -45.970 19.021 1.00 85.38 212 PRO A CA 1
ATOM 1639 C C . PRO A 1 212 ? 48.918 -45.434 18.054 1.00 85.38 212 PRO A C 1
ATOM 1641 O O . PRO A 1 212 ? 49.181 -44.227 18.026 1.00 85.38 212 PRO A O 1
ATOM 1644 N N . PRO A 1 213 ? 49.530 -46.313 17.241 1.00 83.81 213 PRO A N 1
ATOM 1645 C CA . PRO A 1 213 ? 50.528 -45.915 16.257 1.00 83.81 213 PRO A CA 1
ATOM 1646 C C . PRO A 1 213 ? 49.932 -44.970 15.197 1.00 83.81 213 PRO A C 1
ATOM 1648 O O . PRO A 1 213 ? 48.754 -45.096 14.845 1.00 83.81 213 PRO A O 1
ATOM 1651 N N . PRO A 1 214 ? 50.730 -44.020 14.674 1.00 85.81 214 PRO A N 1
ATOM 1652 C CA . PRO A 1 214 ? 50.272 -43.064 13.676 1.00 85.81 214 PRO A CA 1
ATOM 1653 C C . PRO A 1 214 ? 49.866 -43.767 12.368 1.00 85.81 214 PRO A C 1
ATOM 1655 O O . PRO A 1 214 ? 50.502 -44.747 11.969 1.00 85.81 214 PRO A O 1
ATOM 1658 N N . PRO A 1 215 ? 48.822 -43.273 11.680 1.00 84.06 215 PRO A N 1
ATOM 1659 C CA . PRO A 1 215 ? 48.378 -43.844 10.417 1.00 84.06 215 PRO A CA 1
ATOM 1660 C C . PRO A 1 215 ? 49.428 -43.655 9.307 1.00 84.06 215 PRO A C 1
ATOM 1662 O O . PRO A 1 215 ? 50.146 -42.650 9.298 1.00 84.06 215 PRO A O 1
ATOM 1665 N N . PRO A 1 216 ? 49.513 -44.598 8.351 1.00 83.88 216 PRO A N 1
ATOM 1666 C CA . PRO A 1 216 ? 50.440 -44.509 7.231 1.00 83.88 216 PRO A CA 1
ATOM 1667 C C . PRO A 1 216 ? 50.106 -43.321 6.309 1.00 83.88 216 PRO A C 1
ATOM 1669 O O . PRO A 1 216 ? 48.935 -42.949 6.173 1.00 83.88 216 PRO A O 1
ATOM 1672 N N . PRO A 1 217 ? 51.120 -42.721 5.660 1.00 83.31 217 PRO A N 1
ATOM 1673 C CA . PRO A 1 217 ? 50.929 -41.576 4.781 1.00 83.31 217 PRO A CA 1
ATOM 1674 C C . PRO A 1 217 ? 50.074 -41.938 3.553 1.00 83.31 217 PRO A C 1
ATOM 1676 O O . PRO A 1 217 ? 50.189 -43.046 3.020 1.00 83.31 217 PRO A O 1
ATOM 1679 N N . PRO A 1 218 ? 49.220 -41.013 3.081 1.00 80.00 218 PRO A N 1
ATOM 1680 C CA . PRO A 1 218 ? 48.371 -41.247 1.922 1.00 80.00 218 PRO A CA 1
ATOM 1681 C C . PRO A 1 218 ? 49.192 -41.374 0.624 1.00 80.00 218 PRO A C 1
ATOM 1683 O O . PRO A 1 218 ? 50.223 -40.712 0.476 1.00 80.00 218 PRO A O 1
ATOM 1686 N N . PRO A 1 219 ? 48.730 -42.193 -0.339 1.00 81.06 219 PRO A N 1
ATOM 1687 C CA . PRO A 1 219 ? 49.416 -42.398 -1.609 1.00 81.06 219 PRO A CA 1
ATOM 1688 C C . PRO A 1 219 ? 49.408 -41.133 -2.492 1.00 81.06 219 PRO A C 1
ATOM 1690 O O . PRO A 1 219 ? 48.458 -40.343 -2.442 1.00 81.06 219 PRO A O 1
ATOM 1693 N N . PRO A 1 220 ? 50.447 -40.936 -3.325 1.00 74.56 220 PRO A N 1
ATOM 1694 C CA . PRO A 1 220 ? 50.564 -39.782 -4.209 1.00 74.56 220 PRO A CA 1
ATOM 1695 C C . PRO A 1 220 ? 49.459 -39.761 -5.276 1.00 74.56 220 PRO A C 1
ATOM 1697 O O . PRO A 1 220 ? 49.120 -40.778 -5.881 1.00 74.56 220 PRO A O 1
ATOM 1700 N N . LYS A 1 221 ? 48.893 -38.570 -5.497 1.00 73.38 221 LYS A N 1
ATOM 1701 C CA . LYS A 1 221 ? 47.821 -38.318 -6.471 1.00 73.38 221 LYS A CA 1
ATOM 1702 C C . LYS A 1 221 ? 48.320 -38.532 -7.916 1.00 73.38 221 LYS A C 1
ATOM 1704 O O . LYS A 1 221 ? 49.388 -38.016 -8.241 1.00 73.38 221 LYS A O 1
ATOM 1709 N N . PRO A 1 222 ? 47.547 -39.205 -8.791 1.00 70.62 222 PRO A N 1
ATOM 1710 C CA . PRO A 1 222 ? 47.869 -39.341 -10.213 1.00 70.62 222 PRO A CA 1
ATOM 1711 C C . PRO A 1 222 ? 47.881 -37.993 -10.945 1.00 70.62 222 PRO A C 1
ATOM 1713 O O . PRO A 1 222 ? 47.003 -37.156 -10.731 1.00 70.62 222 PRO A O 1
ATOM 1716 N N . SER A 1 223 ? 48.873 -37.806 -11.815 1.00 61.19 223 SER A N 1
ATOM 1717 C CA . SER A 1 223 ? 49.049 -36.629 -12.669 1.00 61.19 223 SER A CA 1
ATOM 1718 C C . SER A 1 223 ? 47.958 -36.532 -13.743 1.00 61.19 223 SER A C 1
ATOM 1720 O O . SER A 1 223 ? 47.585 -37.527 -14.363 1.00 61.19 223 SER A O 1
ATOM 1722 N N . GLU A 1 224 ? 47.448 -35.320 -13.942 1.00 62.53 224 GLU A N 1
ATOM 1723 C CA . GLU A 1 224 ? 46.376 -34.973 -14.879 1.00 62.53 224 GLU A CA 1
ATOM 1724 C C . GLU A 1 224 ? 46.877 -35.002 -16.347 1.00 62.53 224 GLU A C 1
ATOM 1726 O O . GLU A 1 224 ? 48.011 -34.584 -16.591 1.00 62.53 224 GLU A O 1
ATOM 1731 N N . PRO A 1 225 ? 46.088 -35.472 -17.338 1.00 59.75 225 PRO A N 1
ATOM 1732 C CA . PRO A 1 225 ? 46.513 -35.514 -18.740 1.00 59.75 225 PRO A CA 1
ATOM 1733 C C . PRO A 1 225 ? 46.366 -34.154 -19.438 1.00 59.75 225 PRO A C 1
ATOM 1735 O O . PRO A 1 225 ? 45.323 -33.503 -19.346 1.00 59.75 225 PRO A O 1
ATOM 1738 N N . GLU A 1 226 ? 47.385 -33.762 -20.205 1.00 55.38 226 GLU A N 1
ATOM 1739 C CA . GLU A 1 226 ? 47.372 -32.575 -21.065 1.00 55.38 226 GLU A CA 1
ATOM 1740 C C . GLU A 1 226 ? 46.256 -32.647 -22.124 1.00 55.38 226 GLU A C 1
ATOM 1742 O O . GLU A 1 226 ? 46.221 -33.526 -22.989 1.00 55.38 226 GLU A O 1
ATOM 1747 N N . SER A 1 227 ? 45.338 -31.679 -22.067 1.00 56.25 227 SER A N 1
ATOM 1748 C CA . SER A 1 227 ? 44.274 -31.497 -23.053 1.00 56.25 227 SER A CA 1
ATOM 1749 C C . SER A 1 227 ? 44.826 -30.919 -24.355 1.00 56.25 227 SER A C 1
ATOM 1751 O O . SER A 1 227 ? 45.477 -29.875 -24.392 1.00 56.25 227 SER A O 1
ATOM 1753 N N . SER A 1 228 ? 44.487 -31.592 -25.446 1.00 52.69 228 SER A N 1
ATOM 1754 C CA . SER A 1 228 ? 44.881 -31.305 -26.818 1.00 52.69 228 SER A CA 1
ATOM 1755 C C . SER A 1 228 ? 44.241 -30.029 -27.395 1.00 52.69 228 SER A C 1
ATOM 1757 O O . SER A 1 228 ? 43.133 -29.610 -27.065 1.00 52.69 228 SER A O 1
ATOM 1759 N N . LYS A 1 229 ? 45.016 -29.415 -28.289 1.00 55.38 229 LYS A N 1
ATOM 1760 C CA . LYS A 1 229 ? 44.861 -28.128 -28.983 1.00 55.38 229 LYS A CA 1
ATOM 1761 C C . LYS A 1 229 ? 43.782 -28.185 -30.092 1.00 55.38 229 LYS A C 1
ATOM 1763 O O . LYS A 1 229 ? 43.831 -29.111 -30.902 1.00 55.38 229 LYS A O 1
ATOM 1768 N N . PRO A 1 230 ? 42.863 -27.205 -30.230 1.00 56.66 230 PRO A N 1
ATOM 1769 C CA . PRO A 1 230 ? 41.922 -27.165 -31.357 1.00 56.66 230 PRO A CA 1
ATOM 1770 C C . PRO A 1 230 ? 42.538 -26.602 -32.653 1.00 56.66 230 PRO A C 1
ATOM 1772 O O . PRO A 1 230 ? 43.283 -25.623 -32.640 1.00 56.66 230 PRO A O 1
ATOM 1775 N N . LYS A 1 231 ? 42.172 -27.224 -33.780 1.00 55.56 231 LYS A N 1
ATOM 1776 C CA . LYS A 1 231 ? 42.564 -26.934 -35.173 1.00 55.56 231 LYS A CA 1
ATOM 1777 C C . LYS A 1 231 ? 41.727 -25.780 -35.783 1.00 55.56 231 LYS A C 1
ATOM 1779 O O . LYS A 1 231 ? 40.526 -25.728 -35.517 1.00 55.56 231 LYS A O 1
ATOM 1784 N N . PRO A 1 232 ? 42.297 -24.885 -36.619 1.00 58.75 232 PRO A N 1
ATOM 1785 C CA . PRO A 1 232 ? 41.560 -23.796 -37.276 1.00 58.75 232 PRO A CA 1
ATOM 1786 C C . PRO A 1 232 ? 40.755 -24.265 -38.506 1.00 58.75 232 PRO A C 1
ATOM 1788 O O . PRO A 1 232 ? 41.167 -25.176 -39.225 1.00 58.75 232 PRO A O 1
ATOM 1791 N N . LYS A 1 233 ? 39.596 -23.629 -38.739 1.00 55.81 233 LYS A N 1
ATOM 1792 C CA . LYS A 1 233 ? 38.648 -23.884 -39.847 1.00 55.81 233 LYS A CA 1
ATOM 1793 C C . LYS A 1 233 ? 38.890 -22.897 -41.015 1.00 55.81 233 LYS A C 1
ATOM 1795 O O . LYS A 1 233 ? 39.321 -21.778 -40.737 1.00 55.81 233 LYS A O 1
ATOM 1800 N N . PRO A 1 234 ? 38.637 -23.275 -42.289 1.00 57.53 234 PRO A N 1
ATOM 1801 C CA . PRO A 1 234 ? 39.159 -22.566 -43.450 1.00 57.53 234 PRO A CA 1
ATOM 1802 C C . PRO A 1 234 ? 38.311 -21.383 -43.928 1.00 57.53 234 PRO A C 1
ATOM 1804 O O . PRO A 1 234 ? 37.081 -21.379 -43.858 1.00 57.53 234 PRO A O 1
ATOM 1807 N N . THR A 1 235 ? 39.057 -20.428 -44.472 1.00 50.06 235 THR A N 1
ATOM 1808 C CA . THR A 1 235 ? 38.722 -19.331 -45.379 1.00 50.06 235 THR A CA 1
ATOM 1809 C C . THR A 1 235 ? 37.982 -19.815 -46.625 1.00 50.06 235 THR A C 1
ATOM 1811 O O . THR A 1 235 ? 38.466 -20.723 -47.289 1.0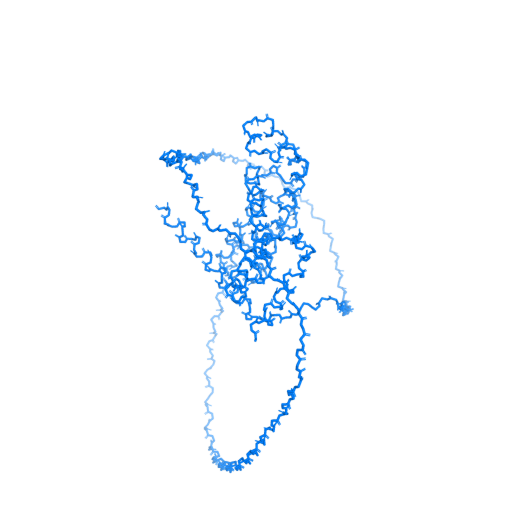0 50.06 235 THR A O 1
ATOM 1814 N N . ASN A 1 236 ? 36.885 -19.148 -46.993 1.00 48.78 236 ASN A N 1
ATOM 1815 C CA . ASN A 1 236 ? 36.401 -19.096 -48.374 1.00 48.78 236 ASN A CA 1
ATOM 1816 C C . ASN A 1 236 ? 36.096 -17.636 -48.731 1.00 48.78 236 ASN A C 1
ATOM 1818 O O . ASN A 1 236 ? 35.133 -17.045 -48.245 1.00 48.78 236 ASN A O 1
ATOM 1822 N N . SER A 1 237 ? 36.957 -17.076 -49.576 1.00 47.59 237 SER A N 1
ATOM 1823 C CA . SER A 1 237 ? 36.727 -15.892 -50.406 1.00 47.59 237 SER A CA 1
ATOM 1824 C C . SER A 1 237 ? 36.225 -16.355 -51.772 1.00 47.59 237 SER A C 1
ATOM 1826 O O . SER A 1 237 ? 36.732 -17.373 -52.234 1.00 47.59 237 SER A O 1
ATOM 1828 N N . THR A 1 238 ? 35.287 -15.630 -52.397 1.00 44.19 238 THR A N 1
ATOM 1829 C CA . THR A 1 238 ? 34.947 -15.569 -53.851 1.00 44.19 238 THR A CA 1
ATOM 1830 C C . THR A 1 238 ? 33.576 -14.857 -53.962 1.00 44.19 238 THR A C 1
ATOM 1832 O O . THR A 1 238 ? 32.703 -15.191 -53.172 1.00 44.19 238 THR A O 1
ATOM 1835 N N . THR A 1 239 ? 33.217 -13.914 -54.845 1.00 42.03 239 THR A N 1
ATOM 1836 C CA . THR A 1 239 ? 33.866 -13.133 -55.915 1.00 42.03 239 THR A CA 1
ATOM 1837 C C . THR A 1 239 ? 32.816 -12.135 -56.474 1.00 42.03 239 THR A C 1
ATOM 1839 O O . THR A 1 239 ? 31.637 -12.463 -56.531 1.00 42.03 239 THR A O 1
ATOM 1842 N N . SER A 1 240 ? 33.285 -10.929 -56.834 1.00 44.12 240 SER A N 1
ATOM 1843 C CA . SER A 1 240 ? 32.824 -9.928 -57.838 1.00 44.12 240 SER A CA 1
ATOM 1844 C C . SER A 1 240 ? 31.383 -9.357 -57.952 1.00 44.12 240 SER A C 1
ATOM 1846 O O . SER A 1 240 ? 30.413 -10.070 -58.182 1.00 44.12 240 SER A O 1
ATOM 1848 N N . LEU A 1 241 ? 31.380 -8.006 -57.961 1.00 50.97 241 LEU A N 1
ATOM 1849 C CA . LEU A 1 241 ? 30.603 -6.945 -58.669 1.00 50.97 241 LEU A CA 1
ATOM 1850 C C . LEU A 1 241 ? 30.050 -7.247 -60.096 1.00 50.97 241 LEU A C 1
ATOM 1852 O O . LEU A 1 241 ? 30.379 -8.315 -60.608 1.00 50.97 241 LEU A O 1
ATOM 1856 N N . PRO A 1 242 ? 29.373 -6.299 -60.826 1.00 62.97 242 PRO A N 1
ATOM 1857 C CA . PRO A 1 242 ? 28.976 -4.883 -60.552 1.00 62.97 242 PRO A CA 1
ATOM 1858 C C . PRO A 1 242 ? 27.457 -4.625 -60.806 1.00 62.97 242 PRO A C 1
ATOM 1860 O O . PRO A 1 242 ? 26.742 -5.515 -61.245 1.00 62.97 242 PRO A O 1
ATOM 1863 N N . THR A 1 243 ? 26.801 -3.492 -60.517 1.00 35.19 243 THR A N 1
ATOM 1864 C CA . THR A 1 243 ? 26.748 -2.157 -61.186 1.00 35.19 243 THR A CA 1
ATOM 1865 C C . THR A 1 243 ? 25.439 -1.535 -60.614 1.00 35.19 243 THR A C 1
ATOM 1867 O O . THR A 1 243 ? 24.499 -2.277 -60.347 1.00 35.19 243 THR A O 1
ATOM 1870 N N . THR A 1 244 ? 25.249 -0.249 -60.307 1.00 37.31 244 THR A N 1
ATOM 1871 C CA . THR A 1 244 ? 24.927 0.838 -61.250 1.00 37.31 244 THR A CA 1
ATOM 1872 C C . THR A 1 244 ? 24.735 2.140 -60.456 1.00 37.31 244 THR A C 1
ATOM 1874 O O . THR A 1 244 ? 24.201 2.138 -59.348 1.00 37.31 244 THR A O 1
ATOM 1877 N N . ASN A 1 245 ? 25.185 3.233 -61.062 1.00 47.19 245 ASN A N 1
ATOM 1878 C CA . ASN A 1 245 ? 25.155 4.620 -60.606 1.00 47.19 245 ASN A CA 1
ATOM 1879 C C . ASN A 1 245 ? 23.746 5.168 -60.315 1.00 47.19 245 ASN A C 1
ATOM 1881 O O . ASN A 1 245 ? 22.807 4.856 -61.041 1.00 47.19 245 ASN A O 1
ATOM 1885 N N . SER A 1 246 ? 23.654 6.108 -59.368 1.00 40.69 246 SER A N 1
ATOM 1886 C CA . SER A 1 246 ? 23.129 7.452 -59.665 1.00 40.69 246 SER A CA 1
ATOM 1887 C C . SER A 1 246 ? 23.366 8.427 -58.511 1.00 40.69 246 SER A C 1
ATOM 1889 O O . SER A 1 246 ? 22.830 8.283 -57.415 1.00 40.69 246 SER A O 1
ATOM 1891 N N . SER A 1 247 ? 24.179 9.442 -58.805 1.00 49.94 247 SER A N 1
ATOM 1892 C CA . SER A 1 247 ? 24.217 10.746 -58.144 1.00 49.94 247 SER A CA 1
ATOM 1893 C C . SER A 1 247 ? 22.819 11.350 -58.016 1.00 49.94 247 SER A C 1
ATOM 1895 O O . SER A 1 247 ? 22.020 11.172 -58.929 1.00 49.94 247 SER A O 1
ATOM 1897 N N . THR A 1 248 ? 22.571 12.157 -56.976 1.00 41.88 248 THR A N 1
ATOM 1898 C CA . THR A 1 248 ? 21.993 13.515 -57.098 1.00 41.88 248 THR A CA 1
ATOM 1899 C C . THR A 1 248 ? 22.009 14.244 -55.742 1.00 41.88 248 THR A C 1
ATOM 1901 O O . THR A 1 248 ? 21.421 13.789 -54.770 1.00 41.88 248 THR A O 1
ATOM 1904 N N . ALA A 1 249 ? 22.689 15.395 -55.760 1.00 43.06 249 ALA A N 1
ATOM 1905 C CA . ALA A 1 249 ? 22.488 16.637 -55.005 1.00 43.06 249 ALA A CA 1
ATOM 1906 C C . ALA A 1 249 ? 22.487 16.652 -53.461 1.00 43.06 249 ALA A C 1
ATOM 1908 O O . ALA A 1 249 ? 21.537 16.266 -52.786 1.00 43.06 249 ALA A O 1
ATOM 1909 N N . ALA A 1 250 ? 23.520 17.313 -52.930 1.00 51.72 250 ALA A N 1
ATOM 1910 C CA . ALA A 1 250 ? 23.442 18.093 -51.699 1.00 51.72 250 ALA A CA 1
ATOM 1911 C C . ALA A 1 250 ? 22.565 19.350 -51.886 1.00 51.72 250 ALA A C 1
ATOM 1913 O O . ALA A 1 250 ? 22.496 19.890 -52.993 1.00 51.72 250 ALA A O 1
ATOM 1914 N N . PRO A 1 251 ? 21.995 19.881 -50.793 1.00 65.75 251 PRO A N 1
ATOM 1915 C CA . PRO A 1 251 ? 21.849 21.327 -50.640 1.00 65.75 251 PRO A CA 1
ATOM 1916 C C . PRO A 1 251 ? 22.388 21.845 -49.283 1.00 65.75 251 PRO A C 1
ATOM 1918 O O . PRO A 1 251 ? 22.756 21.055 -48.410 1.00 65.75 251 PRO A O 1
ATOM 1921 N N . PRO A 1 252 ? 22.535 23.177 -49.138 1.00 60.16 252 PRO A N 1
ATOM 1922 C CA . PRO A 1 252 ? 23.599 23.789 -48.354 1.00 60.16 252 PRO A CA 1
ATOM 1923 C C . PRO A 1 252 ? 23.251 24.062 -46.889 1.00 60.16 252 PRO A C 1
ATOM 1925 O O . PRO A 1 252 ? 22.101 24.188 -46.478 1.00 60.16 252 PRO A O 1
ATOM 1928 N N . ILE A 1 253 ? 24.326 24.240 -46.126 1.00 48.53 253 ILE A N 1
ATOM 1929 C CA . ILE A 1 253 ? 24.371 24.732 -44.755 1.00 48.53 253 ILE A CA 1
ATOM 1930 C C . ILE A 1 253 ? 24.127 26.250 -44.775 1.00 48.53 253 ILE A C 1
ATOM 1932 O O . ILE A 1 253 ? 24.946 26.986 -45.313 1.00 48.53 253 ILE A O 1
ATOM 1936 N N . THR A 1 254 ? 23.042 26.724 -44.161 1.00 36.16 254 THR A N 1
ATOM 1937 C CA . THR A 1 254 ? 22.893 28.089 -43.605 1.00 36.16 254 THR A CA 1
ATOM 1938 C C . THR A 1 254 ? 21.911 27.988 -42.430 1.00 36.16 254 THR A C 1
ATOM 1940 O O . THR A 1 254 ? 20.824 27.445 -42.562 1.00 36.16 254 THR A O 1
ATOM 1943 N N . SER A 1 255 ? 22.363 28.183 -41.192 1.00 42.28 255 SER A N 1
ATOM 1944 C CA . SER A 1 255 ? 22.460 29.475 -40.500 1.00 42.28 255 SER A CA 1
ATOM 1945 C C . SER A 1 255 ? 21.105 30.171 -40.322 1.00 42.28 255 SER A C 1
ATOM 1947 O O . SER A 1 255 ? 20.656 30.917 -41.185 1.00 42.28 255 SER A O 1
ATOM 1949 N N . SER A 1 256 ? 20.460 29.929 -39.179 1.00 40.94 256 SER A N 1
ATOM 1950 C CA . SER A 1 256 ? 19.823 30.974 -38.362 1.00 40.94 256 SER A CA 1
ATOM 1951 C C . SER A 1 256 ? 19.306 30.383 -37.046 1.00 40.94 256 SER A C 1
ATOM 1953 O O . SER A 1 256 ? 18.482 29.474 -36.999 1.00 40.94 256 SER A O 1
ATOM 1955 N N . LEU A 1 257 ? 19.866 30.911 -35.961 1.00 48.72 257 LEU A N 1
ATOM 1956 C CA . LEU A 1 257 ? 19.466 30.719 -34.574 1.00 48.72 257 LEU A CA 1
ATOM 1957 C C . LEU A 1 257 ? 18.190 31.540 -34.310 1.00 48.72 257 LEU A C 1
ATOM 1959 O O . LEU A 1 257 ? 18.207 32.740 -34.592 1.00 48.72 257 LEU A O 1
ATOM 1963 N N . PRO A 1 258 ? 17.134 30.996 -33.688 1.00 48.84 258 PRO A N 1
ATOM 1964 C CA . PRO A 1 258 ? 16.201 31.825 -32.947 1.00 48.84 258 PRO A CA 1
ATOM 1965 C C . PRO A 1 258 ? 16.668 31.913 -31.491 1.00 48.84 258 PRO A C 1
ATOM 1967 O O . PRO A 1 258 ? 16.491 30.994 -30.691 1.00 48.84 258 PRO A O 1
ATOM 1970 N N . THR A 1 259 ? 17.264 33.054 -31.145 1.00 42.06 259 THR A N 1
ATOM 1971 C CA . THR A 1 259 ? 17.395 33.512 -29.760 1.00 42.06 259 THR A CA 1
ATOM 1972 C C . THR A 1 259 ? 15.992 33.772 -29.220 1.00 42.06 259 THR A C 1
ATOM 1974 O O . THR A 1 259 ? 15.411 34.830 -29.450 1.00 42.06 259 THR A O 1
ATOM 1977 N N . THR A 1 260 ? 15.416 32.801 -28.516 1.00 37.84 260 THR A N 1
ATOM 1978 C CA . THR A 1 260 ? 14.225 33.039 -27.699 1.00 37.84 260 THR A CA 1
ATOM 1979 C C . THR A 1 260 ? 14.681 33.531 -26.331 1.00 37.84 260 THR A C 1
ATOM 1981 O O . THR A 1 260 ? 15.161 32.762 -25.501 1.00 37.84 260 THR A O 1
ATOM 1984 N N . LEU A 1 261 ? 14.557 34.842 -26.127 1.00 35.03 261 LEU A N 1
ATOM 1985 C CA . LEU A 1 261 ? 14.661 35.493 -24.826 1.00 35.03 261 LEU A CA 1
ATOM 1986 C C . LEU A 1 261 ? 13.600 34.903 -23.890 1.00 35.03 261 LEU A C 1
ATOM 1988 O O . LEU A 1 261 ? 12.401 35.098 -24.084 1.00 35.03 261 LEU A O 1
ATOM 1992 N N . ILE A 1 262 ? 14.056 34.170 -22.878 1.00 37.09 262 ILE A N 1
ATOM 1993 C CA . ILE A 1 262 ? 13.244 33.768 -21.731 1.00 37.09 262 ILE A CA 1
ATOM 1994 C C . ILE A 1 262 ? 13.156 34.992 -20.808 1.00 37.09 262 ILE A C 1
ATOM 1996 O O . ILE A 1 262 ? 14.204 35.480 -20.379 1.00 37.09 262 ILE A O 1
ATOM 2000 N N . PRO A 1 263 ? 11.961 35.500 -20.462 1.00 36.97 263 PRO A N 1
ATOM 2001 C CA . PRO A 1 263 ? 11.843 36.474 -19.391 1.00 36.97 263 PRO A CA 1
ATOM 2002 C C . PRO A 1 263 ? 12.149 35.782 -18.059 1.00 36.97 263 PRO A C 1
ATOM 2004 O O . PRO A 1 263 ? 11.394 34.938 -17.579 1.00 36.97 263 PRO A O 1
ATOM 2007 N N . THR A 1 264 ? 13.273 36.151 -17.450 1.00 36.97 264 THR A N 1
ATOM 2008 C CA . THR A 1 264 ? 13.576 35.883 -16.044 1.00 36.97 264 THR A CA 1
ATOM 2009 C C . THR A 1 264 ? 12.557 36.613 -15.179 1.00 36.97 264 THR A C 1
ATOM 2011 O O . THR A 1 264 ? 12.685 37.811 -14.928 1.00 36.97 264 THR A O 1
ATOM 2014 N N . THR A 1 265 ? 11.524 35.903 -14.732 1.00 32.75 265 THR A N 1
ATOM 2015 C CA . THR A 1 265 ? 10.668 36.381 -13.646 1.00 32.75 265 THR A CA 1
ATOM 2016 C C . THR A 1 265 ? 11.277 35.907 -12.334 1.00 32.75 265 THR A C 1
ATOM 2018 O O . THR A 1 265 ? 11.232 34.725 -11.997 1.00 32.75 265 THR A O 1
ATOM 2021 N N . ASN A 1 266 ? 11.890 36.852 -11.621 1.00 36.81 266 ASN A N 1
ATOM 2022 C CA . ASN A 1 266 ? 12.229 36.727 -10.210 1.00 36.81 266 ASN A CA 1
ATOM 2023 C C . ASN A 1 266 ? 11.000 36.231 -9.441 1.00 36.81 266 ASN A C 1
ATOM 2025 O O . ASN A 1 266 ? 9.992 36.930 -9.374 1.00 36.81 266 ASN A O 1
ATOM 2029 N N . THR A 1 267 ? 11.089 35.038 -8.859 1.00 32.50 267 THR A N 1
ATOM 2030 C CA . THR A 1 267 ? 10.186 34.610 -7.786 1.00 32.50 267 THR A CA 1
ATOM 2031 C C . THR A 1 267 ? 10.952 34.780 -6.486 1.00 32.50 267 THR A C 1
ATOM 2033 O O . THR A 1 267 ? 11.540 33.837 -5.961 1.00 32.50 267 THR A O 1
ATOM 2036 N N . SER A 1 268 ? 11.004 36.029 -6.034 1.00 36.56 268 SER A N 1
ATOM 2037 C CA . SER A 1 268 ? 11.265 36.352 -4.642 1.00 36.56 268 SER A CA 1
ATOM 2038 C C . SER A 1 268 ? 9.941 36.267 -3.888 1.00 36.56 268 SER A C 1
ATOM 2040 O O . SER A 1 268 ? 8.951 36.865 -4.301 1.00 36.56 268 SER A O 1
ATOM 2042 N N . ASP A 1 269 ? 9.995 35.538 -2.780 1.00 34.22 269 ASP A N 1
ATOM 2043 C CA . ASP A 1 269 ? 9.199 35.716 -1.571 1.00 34.22 269 ASP A CA 1
ATOM 2044 C C . ASP A 1 269 ? 7.707 35.334 -1.540 1.00 34.22 269 ASP A C 1
ATOM 2046 O O . ASP A 1 269 ? 6.916 35.515 -2.461 1.00 34.22 269 ASP A O 1
ATOM 2050 N N . ILE A 1 270 ? 7.345 34.917 -0.320 1.00 34.28 270 ILE A N 1
ATOM 2051 C CA . ILE A 1 270 ? 6.012 34.806 0.285 1.00 34.28 270 ILE A CA 1
ATOM 2052 C C . ILE A 1 270 ? 5.312 33.442 0.127 1.00 34.28 270 ILE A C 1
ATOM 2054 O O . ILE A 1 270 ? 4.355 33.269 -0.622 1.00 34.28 270 ILE A O 1
ATOM 2058 N N . TYR A 1 271 ? 5.704 32.496 0.987 1.00 28.59 271 TYR A N 1
ATOM 2059 C CA . TYR A 1 271 ? 4.747 31.584 1.623 1.00 28.59 271 TYR A CA 1
ATOM 2060 C C . TYR A 1 271 ? 4.635 31.976 3.103 1.00 28.59 271 TYR A C 1
ATOM 2062 O O . TYR A 1 271 ? 5.638 31.891 3.815 1.00 28.59 271 TYR A O 1
ATOM 2070 N N . PRO A 1 272 ? 3.463 32.397 3.610 1.00 39.38 272 PRO A N 1
ATOM 2071 C CA . PRO A 1 272 ? 3.254 32.458 5.043 1.00 39.38 272 PRO A CA 1
ATOM 2072 C C . PRO A 1 272 ? 3.055 31.032 5.562 1.00 39.38 272 PRO A C 1
ATOM 2074 O O . PRO A 1 272 ? 2.160 30.305 5.126 1.00 39.38 272 PRO A O 1
ATOM 2077 N N . SER A 1 273 ? 3.899 30.643 6.515 1.00 32.50 273 SER A N 1
ATOM 2078 C CA . SER A 1 273 ? 3.679 29.491 7.381 1.00 32.50 273 SER A CA 1
ATOM 2079 C C . SER A 1 273 ? 2.310 29.606 8.047 1.00 32.50 273 SER A C 1
ATOM 2081 O O . SER A 1 273 ? 2.103 30.436 8.930 1.00 32.50 273 SER A O 1
ATOM 2083 N N . THR A 1 274 ? 1.365 28.750 7.663 1.00 30.95 274 THR A N 1
ATOM 2084 C CA . THR A 1 274 ? 0.179 28.499 8.481 1.00 30.95 274 THR A CA 1
ATOM 2085 C C . THR A 1 274 ? 0.574 27.545 9.598 1.00 30.95 274 THR A C 1
ATOM 2087 O O . THR A 1 274 ? 0.526 26.324 9.448 1.00 30.95 274 THR A O 1
ATOM 2090 N N . THR A 1 275 ? 0.989 28.124 10.719 1.00 32.56 275 THR A N 1
ATOM 2091 C CA . THR A 1 275 ? 1.085 27.454 12.013 1.00 32.56 275 THR A CA 1
ATOM 2092 C C . THR A 1 275 ? -0.301 26.926 12.375 1.00 32.56 275 THR A C 1
ATOM 2094 O O . THR A 1 275 ? -1.195 27.686 12.747 1.00 32.56 275 THR A O 1
ATOM 2097 N N . SER A 1 276 ? -0.515 25.619 12.242 1.00 32.34 276 SER A N 1
ATOM 2098 C CA . SER A 1 276 ? -1.690 24.964 12.807 1.00 32.34 276 SER A CA 1
ATOM 2099 C C . SER A 1 276 ? -1.515 24.902 14.323 1.00 32.34 276 SER A C 1
ATOM 2101 O O . SER A 1 276 ? -0.917 23.968 14.861 1.00 32.34 276 SER A O 1
ATOM 2103 N N . THR A 1 277 ? -2.010 25.930 15.006 1.00 29.41 277 THR A N 1
ATOM 2104 C CA . THR A 1 277 ? -2.177 25.961 16.457 1.00 29.41 277 THR A CA 1
ATOM 2105 C C . THR A 1 277 ? -3.038 24.773 16.872 1.00 29.41 277 THR A C 1
ATOM 2107 O O . THR A 1 277 ? -4.247 24.744 16.636 1.00 29.41 277 THR A O 1
ATOM 2110 N N . SER A 1 278 ? -2.405 23.775 17.484 1.00 34.03 278 SER A N 1
ATOM 2111 C CA . SER A 1 278 ? -3.109 22.722 18.205 1.00 34.03 278 SER A CA 1
ATOM 2112 C C . SER A 1 278 ? -3.814 23.380 19.386 1.00 34.03 278 SER A C 1
ATOM 2114 O O . SER A 1 278 ? -3.166 23.837 20.324 1.00 34.03 278 SER A O 1
ATOM 2116 N N . LYS A 1 279 ? -5.143 23.489 19.318 1.00 30.67 279 LYS A N 1
ATOM 2117 C CA . LYS A 1 279 ? -5.949 23.855 20.481 1.00 30.67 279 LYS A CA 1
ATOM 2118 C C . LYS A 1 279 ? -5.838 22.721 21.494 1.00 30.67 279 LYS A C 1
ATOM 2120 O O . LYS A 1 279 ? -6.358 21.630 21.279 1.00 30.67 279 LYS A O 1
ATOM 2125 N N . THR A 1 280 ? -5.137 23.007 22.582 1.00 33.34 280 THR A N 1
ATOM 2126 C CA . THR A 1 280 ? -5.160 22.256 23.832 1.00 33.34 280 THR A CA 1
ATOM 2127 C C . THR A 1 280 ? -6.611 22.130 24.288 1.00 33.34 280 THR A C 1
ATOM 2129 O O . THR A 1 280 ? -7.244 23.127 24.629 1.00 33.34 280 THR A O 1
ATOM 2132 N N . SER A 1 281 ? -7.152 20.913 24.246 1.00 32.19 281 SER A N 1
ATOM 2133 C CA . SER A 1 281 ? -8.417 20.597 24.902 1.00 32.19 281 SER A CA 1
ATOM 2134 C C . SER A 1 281 ? -8.185 20.690 26.402 1.00 32.19 281 SER A C 1
ATOM 2136 O O . SER A 1 281 ? -7.400 19.928 26.965 1.00 32.19 281 SER A O 1
ATOM 2138 N N . THR A 1 282 ? -8.838 21.661 27.024 1.00 29.78 282 THR A N 1
ATOM 2139 C CA . THR A 1 282 ? -8.944 21.798 28.469 1.00 29.78 282 THR A CA 1
ATOM 2140 C C . THR A 1 282 ? -9.564 20.540 29.066 1.00 29.78 282 THR A C 1
ATOM 2142 O O . THR A 1 282 ? -10.536 19.984 28.556 1.00 29.78 282 THR A O 1
ATOM 2145 N N . LEU A 1 283 ? -8.907 20.080 30.123 1.00 33.34 283 LEU A N 1
ATOM 2146 C CA . LEU A 1 283 ? -9.270 18.983 30.996 1.00 33.34 283 LEU A CA 1
ATOM 2147 C C . LEU A 1 283 ? -10.456 19.432 31.859 1.00 33.34 283 LEU A C 1
ATOM 2149 O O . LEU A 1 283 ? -10.257 20.171 32.821 1.00 33.34 283 LEU A O 1
ATOM 2153 N N . ASP A 1 284 ? -11.670 18.997 31.526 1.00 28.97 284 ASP A N 1
ATOM 2154 C CA . ASP A 1 284 ? -12.807 19.148 32.432 1.00 28.97 284 ASP A CA 1
ATOM 2155 C C . ASP A 1 284 ? -12.789 18.026 33.472 1.00 28.97 284 ASP A C 1
ATOM 2157 O O . ASP A 1 284 ? -13.224 16.893 33.261 1.00 28.97 284 ASP A O 1
ATOM 2161 N N . THR A 1 285 ? -12.242 18.399 34.624 1.00 38.38 285 THR A N 1
ATOM 2162 C CA . THR A 1 285 ? -12.445 17.796 35.936 1.00 38.38 285 THR A CA 1
ATOM 2163 C C . THR A 1 285 ? -13.941 17.639 36.206 1.00 38.38 285 THR A C 1
ATOM 2165 O O . THR A 1 285 ? -14.636 18.624 36.445 1.00 38.38 285 THR A O 1
ATOM 2168 N N . SER A 1 286 ? -14.448 16.405 36.208 1.00 32.59 286 SER A N 1
ATOM 2169 C CA . SER A 1 286 ? -15.758 16.091 36.789 1.00 32.59 286 SER A CA 1
ATOM 2170 C C . SER A 1 286 ? -15.570 15.257 38.049 1.00 32.59 286 SER A C 1
ATOM 2172 O O . SER A 1 286 ? -15.066 14.136 38.039 1.00 32.59 286 SER A O 1
ATOM 2174 N N . THR A 1 287 ? -15.944 15.904 39.141 1.00 32.91 287 THR A N 1
ATOM 2175 C CA . THR A 1 287 ? -15.904 15.496 40.535 1.00 32.91 287 THR A CA 1
ATOM 2176 C C . THR A 1 287 ? -16.668 14.198 40.787 1.00 32.91 287 THR A C 1
ATOM 2178 O O . THR A 1 287 ? -17.786 14.006 40.313 1.00 32.91 287 THR A O 1
ATOM 2181 N N . SER A 1 288 ? -16.045 13.334 41.586 1.00 34.75 288 SER A N 1
ATOM 2182 C CA . SER A 1 288 ? -16.629 12.139 42.187 1.00 34.75 288 SER A CA 1
ATOM 2183 C C . SER A 1 288 ? -17.860 12.481 43.035 1.00 34.75 288 SER A C 1
ATOM 2185 O O . SER A 1 288 ? -17.832 13.410 43.841 1.00 34.75 288 SER A O 1
ATOM 2187 N N . THR A 1 289 ? -18.932 11.706 42.904 1.00 36.53 289 THR A N 1
ATOM 2188 C CA . THR A 1 289 ? -19.939 11.565 43.961 1.00 36.53 289 THR A CA 1
ATOM 2189 C C . THR A 1 289 ? -20.312 10.094 44.049 1.00 36.53 289 THR A C 1
ATOM 2191 O O . THR A 1 289 ? -21.054 9.563 43.224 1.00 36.53 289 THR A O 1
ATOM 2194 N N . ASP A 1 290 ? -19.737 9.443 45.055 1.00 33.09 290 ASP A N 1
ATOM 2195 C CA . ASP A 1 290 ? -20.150 8.141 45.553 1.00 33.09 290 ASP A CA 1
ATOM 2196 C C . ASP A 1 290 ? -21.609 8.192 46.016 1.00 33.09 290 ASP A C 1
ATOM 2198 O O . ASP A 1 290 ? -22.005 9.049 46.805 1.00 33.09 290 ASP A O 1
ATOM 2202 N N . THR A 1 291 ? -22.414 7.215 45.608 1.00 35.59 291 THR A N 1
ATOM 2203 C CA . THR A 1 291 ? -23.546 6.759 46.420 1.00 35.59 291 THR A CA 1
ATOM 2204 C C . THR A 1 291 ? -23.659 5.251 46.285 1.00 35.59 291 THR A C 1
ATOM 2206 O O . THR A 1 291 ? -24.031 4.694 45.255 1.00 35.59 291 THR A O 1
ATOM 2209 N N . SER A 1 292 ? -23.286 4.597 47.377 1.00 37.97 292 SER A N 1
ATOM 2210 C CA . SER A 1 292 ? -23.432 3.174 47.615 1.00 37.97 292 SER A CA 1
ATOM 2211 C C . SER A 1 292 ? -24.907 2.852 47.865 1.00 37.97 292 SER A C 1
ATOM 2213 O O . SER A 1 292 ? -25.511 3.391 48.790 1.00 37.97 292 SER A O 1
ATOM 2215 N N . THR A 1 293 ? -25.506 1.938 47.101 1.00 38.31 293 THR A N 1
ATOM 2216 C CA . THR A 1 293 ? -26.664 1.174 47.589 1.00 38.31 293 THR A CA 1
ATOM 2217 C C . THR A 1 293 ? -26.591 -0.265 47.096 1.00 38.31 293 THR A C 1
ATOM 2219 O O . THR A 1 293 ? -26.947 -0.634 45.983 1.00 38.31 293 THR A O 1
ATOM 2222 N N . ARG A 1 294 ? -26.075 -1.075 48.011 1.00 38.06 294 ARG A N 1
ATOM 2223 C CA . ARG A 1 294 ? -26.160 -2.525 48.138 1.00 38.06 294 ARG A CA 1
ATOM 2224 C C . ARG A 1 294 ? -27.592 -3.025 47.893 1.00 38.06 294 ARG A C 1
ATOM 2226 O O . ARG A 1 294 ? -28.495 -2.631 48.617 1.00 38.06 294 ARG A O 1
ATOM 2233 N N . THR A 1 295 ? -27.793 -3.979 46.984 1.00 33.69 295 THR A N 1
ATOM 2234 C CA . THR A 1 295 ? -28.803 -5.042 47.152 1.00 33.69 295 THR A CA 1
ATOM 2235 C C . THR A 1 295 ? -28.340 -6.303 46.431 1.00 33.69 295 THR A C 1
ATOM 2237 O O . THR A 1 295 ? -28.079 -6.328 45.234 1.00 33.69 295 THR A O 1
ATOM 2240 N N . SER A 1 296 ? -28.199 -7.347 47.237 1.00 38.09 296 SER A N 1
ATOM 2241 C CA . SER A 1 296 ? -27.882 -8.717 46.873 1.00 38.09 296 SER A CA 1
ATOM 2242 C C . SER A 1 296 ? -29.164 -9.414 46.421 1.00 38.09 296 SER A C 1
ATOM 2244 O O . SER A 1 296 ? -30.150 -9.378 47.153 1.00 38.09 296 SER A O 1
ATOM 2246 N N . THR A 1 297 ? -29.175 -10.104 45.279 1.00 38.56 297 THR A N 1
ATOM 2247 C CA . THR A 1 297 ? -29.963 -11.339 45.162 1.00 38.56 297 THR A CA 1
ATOM 2248 C C . THR A 1 297 ? -29.289 -12.320 44.213 1.00 38.56 297 THR A C 1
ATOM 2250 O O . THR A 1 297 ? -28.837 -12.007 43.118 1.00 38.56 297 THR A O 1
ATOM 2253 N N . ARG A 1 298 ? -29.192 -13.528 44.740 1.00 38.69 298 ARG A N 1
ATOM 2254 C CA . ARG A 1 298 ? -28.460 -14.709 44.319 1.00 38.69 298 ARG A CA 1
ATOM 2255 C C . ARG A 1 298 ? -29.382 -15.563 43.451 1.00 38.69 298 ARG A C 1
ATOM 2257 O O . ARG A 1 298 ? -30.478 -15.886 43.899 1.00 38.69 298 ARG A O 1
ATOM 2264 N N . THR A 1 299 ? -28.942 -16.021 42.281 1.00 35.47 299 THR A N 1
ATOM 2265 C CA . THR A 1 299 ? -29.471 -17.270 41.699 1.00 35.47 299 THR A CA 1
ATOM 2266 C C . THR A 1 299 ? -28.421 -17.934 40.814 1.00 35.47 299 THR A C 1
ATOM 2268 O O . THR A 1 299 ? -28.287 -17.670 39.625 1.00 35.47 299 THR A O 1
ATOM 2271 N N . SER A 1 300 ? -27.646 -18.817 41.434 1.00 40.56 300 SER A N 1
ATOM 2272 C CA . SER A 1 300 ? -26.821 -19.817 40.767 1.00 40.56 300 SER A CA 1
ATOM 2273 C C . SER A 1 300 ? -27.711 -20.977 40.316 1.00 40.56 300 SER A C 1
ATOM 2275 O O . SER A 1 300 ? -28.296 -21.653 41.162 1.00 40.56 300 SER A O 1
ATOM 2277 N N . LYS A 1 301 ? -27.776 -21.252 39.010 1.00 43.06 301 LYS A N 1
ATOM 2278 C CA . LYS A 1 301 ? -28.260 -22.536 38.489 1.00 43.06 301 LYS A CA 1
ATOM 2279 C C . LYS A 1 301 ? -27.094 -23.228 37.796 1.00 43.06 301 LYS A C 1
ATOM 2281 O O . LYS A 1 301 ? -26.720 -22.887 36.680 1.00 43.06 301 LYS A O 1
ATOM 2286 N N . GLY A 1 302 ? -26.474 -24.145 38.533 1.00 36.28 302 GLY A N 1
ATOM 2287 C CA . GLY A 1 302 ? -25.450 -25.038 38.019 1.00 36.28 302 GLY A CA 1
ATOM 2288 C C . GLY A 1 302 ? -26.061 -26.045 37.050 1.00 36.28 302 GLY A C 1
ATOM 2289 O O . GLY A 1 302 ? -27.129 -26.605 37.293 1.00 36.28 302 GLY A O 1
ATOM 2290 N N . THR A 1 303 ? -25.375 -26.286 35.943 1.00 39.03 303 THR A N 1
ATOM 2291 C CA . THR A 1 303 ? -25.587 -27.470 35.112 1.00 39.03 303 THR A CA 1
ATOM 2292 C C . THR A 1 303 ? -24.213 -28.000 34.751 1.00 39.03 303 THR A C 1
ATOM 2294 O O . THR A 1 303 ? -23.582 -27.585 33.784 1.00 39.03 303 THR A O 1
ATOM 2297 N N . SER A 1 304 ? -23.725 -28.889 35.608 1.00 39.03 304 SER A N 1
ATOM 2298 C CA . SER A 1 304 ? -22.532 -29.689 35.378 1.00 39.03 304 SER A CA 1
ATOM 2299 C C . SER A 1 304 ? -22.883 -30.7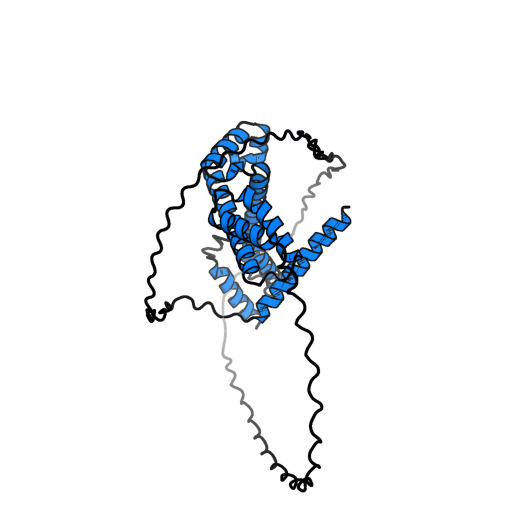61 34.349 1.00 39.03 304 SER A C 1
ATOM 2301 O O . SER A 1 304 ? -23.647 -31.671 34.653 1.00 39.03 304 SER A O 1
ATOM 2303 N N . THR A 1 305 ? -22.350 -30.657 33.131 1.00 35.69 305 THR A N 1
ATOM 2304 C CA . THR A 1 305 ? -22.347 -31.776 32.178 1.00 35.69 305 THR A CA 1
ATOM 2305 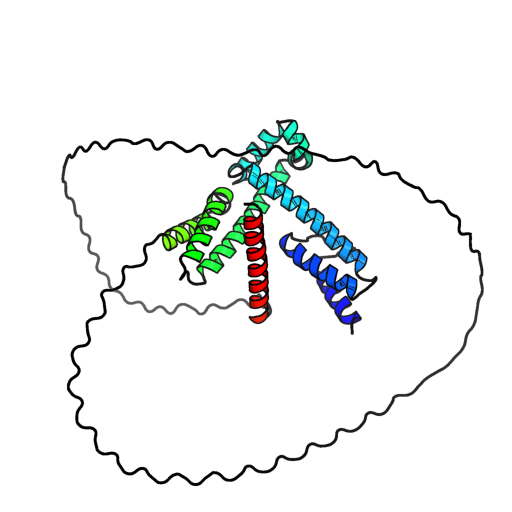C C . THR A 1 305 ? -20.913 -32.221 31.966 1.00 35.69 305 THR A C 1
ATOM 2307 O O . THR A 1 305 ? -20.149 -31.629 31.208 1.00 35.69 305 THR A O 1
ATOM 2310 N N . THR A 1 306 ? -20.555 -33.279 32.680 1.00 41.66 306 THR A N 1
ATOM 2311 C CA . THR A 1 306 ? -19.345 -34.066 32.481 1.00 41.66 306 THR A CA 1
ATOM 2312 C C . THR A 1 306 ? -19.542 -34.924 31.234 1.00 41.66 306 THR A C 1
ATOM 2314 O O . THR A 1 306 ? -20.427 -35.777 31.214 1.00 41.66 306 THR A O 1
ATOM 2317 N N . ARG A 1 307 ? -18.717 -34.751 30.196 1.00 38.69 307 ARG A N 1
ATOM 2318 C CA . ARG A 1 307 ? -18.530 -35.806 29.191 1.00 38.69 307 ARG A CA 1
ATOM 2319 C C . ARG A 1 307 ? -17.126 -35.765 28.600 1.00 38.69 307 ARG A C 1
ATOM 2321 O O . ARG A 1 307 ? -16.850 -35.056 27.638 1.00 38.69 307 ARG A O 1
ATOM 2328 N N . SER A 1 308 ? -16.255 -36.582 29.186 1.00 39.75 308 SER A N 1
ATOM 2329 C CA . SER A 1 308 ? -15.058 -37.105 28.532 1.00 39.75 308 SER A CA 1
ATOM 2330 C C . SER A 1 308 ? -15.472 -38.017 27.384 1.00 39.75 308 SER A C 1
ATOM 2332 O O . SER A 1 308 ? -16.254 -38.944 27.589 1.00 39.75 308 SER A O 1
ATOM 2334 N N . SER A 1 309 ? -14.933 -37.798 26.187 1.00 38.62 309 SER A N 1
ATOM 2335 C CA . SER A 1 309 ? -14.801 -38.835 25.159 1.00 38.62 309 SER A CA 1
ATOM 2336 C C . SER A 1 309 ? -13.666 -38.473 24.205 1.00 38.62 309 SER A C 1
ATOM 2338 O O . SER A 1 309 ? -13.725 -37.510 23.445 1.00 38.62 309 SER A O 1
ATOM 2340 N N . THR A 1 310 ? -12.626 -39.284 24.302 1.00 42.00 310 THR A N 1
ATOM 2341 C CA . THR A 1 310 ? -11.508 -39.487 23.389 1.00 42.00 310 THR A CA 1
ATOM 2342 C C . THR A 1 310 ? -11.993 -39.638 21.943 1.00 42.00 310 THR A C 1
ATOM 2344 O O . THR A 1 310 ? -12.874 -40.447 21.672 1.00 42.00 310 THR A O 1
ATOM 2347 N N . SER A 1 311 ? -11.401 -38.904 20.997 1.00 38.47 311 SER A N 1
ATOM 2348 C CA . SER A 1 311 ? -11.525 -39.213 19.567 1.00 38.47 311 SER A CA 1
ATOM 2349 C C . SER A 1 311 ? -10.284 -38.747 18.809 1.00 38.47 311 SER A C 1
ATOM 2351 O O . SER A 1 311 ? -10.207 -37.630 18.298 1.00 38.47 311 SER A O 1
ATOM 2353 N N . THR A 1 312 ? -9.319 -39.653 18.705 1.00 44.53 312 THR A N 1
ATOM 2354 C CA . THR A 1 312 ? -8.289 -39.694 17.668 1.00 44.53 312 THR A CA 1
ATOM 2355 C C . THR A 1 312 ? -8.964 -39.760 16.297 1.00 44.53 312 THR A C 1
ATOM 2357 O O . THR A 1 312 ? -9.416 -40.815 15.862 1.00 44.53 312 THR A O 1
ATOM 2360 N N . ARG A 1 313 ? -9.047 -38.623 15.595 1.00 35.78 313 ARG A N 1
ATOM 2361 C CA . ARG A 1 313 ? -9.429 -38.587 14.178 1.00 35.78 313 ARG A CA 1
ATOM 2362 C C . ARG A 1 313 ? -8.315 -37.940 13.368 1.00 35.78 313 ARG A C 1
ATOM 2364 O O . ARG A 1 313 ? -8.170 -36.722 13.321 1.00 35.78 313 ARG A O 1
ATOM 2371 N N . SER A 1 314 ? -7.526 -38.808 12.750 1.00 46.56 314 SER A N 1
ATOM 2372 C CA . SER A 1 314 ? -6.614 -38.544 11.644 1.00 46.56 314 SER A CA 1
ATOM 2373 C C . SER A 1 314 ? -7.314 -37.675 10.597 1.00 46.56 314 SER A C 1
ATOM 2375 O O . SER A 1 314 ? -8.329 -38.071 10.022 1.00 46.56 314 SER A O 1
ATOM 2377 N N . ARG A 1 315 ? -6.793 -36.461 10.381 1.00 36.56 315 ARG A N 1
ATOM 2378 C CA . ARG A 1 315 ? -7.302 -35.517 9.379 1.00 36.56 315 ARG A CA 1
ATOM 2379 C C . ARG A 1 315 ? -6.329 -35.441 8.191 1.00 36.56 315 ARG A C 1
ATOM 2381 O O . ARG A 1 315 ? -5.122 -35.542 8.410 1.00 36.56 315 ARG A O 1
ATOM 2388 N N . PRO A 1 316 ? -6.839 -35.328 6.950 1.00 41.12 316 PRO A N 1
ATOM 2389 C CA . PRO A 1 316 ? -6.116 -35.708 5.742 1.00 41.12 316 PRO A CA 1
ATOM 2390 C C . PRO A 1 316 ? -4.983 -34.758 5.370 1.00 41.12 316 PRO A C 1
ATOM 2392 O O . PRO A 1 316 ? -5.055 -33.547 5.573 1.00 41.12 316 PRO A O 1
ATOM 2395 N N . ARG A 1 317 ? -3.970 -35.357 4.746 1.00 45.09 317 ARG A N 1
ATOM 2396 C CA . ARG A 1 317 ? -2.865 -34.711 4.041 1.00 45.09 317 ARG A CA 1
ATOM 2397 C C . ARG A 1 317 ? -3.422 -33.718 3.001 1.00 45.09 317 ARG A C 1
ATOM 2399 O O . ARG A 1 317 ? -4.222 -34.145 2.169 1.00 45.09 317 ARG A O 1
ATOM 2406 N N . PRO A 1 318 ? -3.018 -32.436 3.007 1.00 39.56 318 PRO A N 1
ATOM 2407 C CA . PRO A 1 318 ? -3.406 -31.504 1.958 1.00 39.56 318 PRO A CA 1
ATOM 2408 C C . PRO A 1 318 ? -2.710 -31.902 0.656 1.00 39.56 318 PRO A C 1
ATOM 2410 O O . PRO A 1 318 ? -1.480 -31.920 0.576 1.00 39.56 318 PRO A O 1
ATOM 2413 N N . THR A 1 319 ? -3.491 -32.227 -0.366 1.00 38.72 319 THR A N 1
ATOM 2414 C CA . THR A 1 319 ? -3.038 -32.247 -1.755 1.00 38.72 319 THR A CA 1
ATOM 2415 C C . THR A 1 319 ? -2.791 -30.798 -2.163 1.00 38.72 319 THR A C 1
ATOM 2417 O O . THR A 1 319 ? -3.730 -30.025 -2.338 1.00 38.72 319 THR A O 1
ATOM 2420 N N . MET A 1 320 ? -1.521 -30.401 -2.243 1.00 33.78 320 MET A N 1
ATOM 2421 C CA . MET A 1 320 ? -1.152 -29.111 -2.817 1.00 33.78 320 MET A CA 1
ATOM 2422 C C . MET A 1 320 ? -1.381 -29.165 -4.329 1.00 33.78 320 MET A C 1
ATOM 2424 O O . MET A 1 320 ? -0.848 -30.043 -5.009 1.00 33.78 320 MET A O 1
ATOM 2428 N N . SER A 1 321 ? -2.213 -28.245 -4.820 1.00 38.09 321 SER A N 1
ATOM 2429 C CA . SER A 1 321 ? -2.378 -27.961 -6.245 1.00 38.09 321 SER A CA 1
ATOM 2430 C C . SER A 1 321 ? -1.064 -27.431 -6.828 1.00 38.09 321 SER A C 1
ATOM 2432 O O . SER A 1 321 ? -0.298 -26.764 -6.135 1.00 38.09 321 SER A O 1
ATOM 2434 N N . ARG A 1 322 ? -0.796 -27.777 -8.087 1.00 43.09 322 ARG A N 1
ATOM 2435 C CA . ARG A 1 322 ? 0.532 -27.830 -8.721 1.00 43.09 322 ARG A CA 1
ATOM 2436 C C . ARG A 1 322 ? 0.909 -26.567 -9.519 1.00 43.09 322 ARG A C 1
ATOM 2438 O O . ARG A 1 322 ? 1.857 -26.629 -10.292 1.00 43.09 322 ARG A O 1
ATOM 2445 N N . ASP A 1 323 ? 0.231 -25.438 -9.307 1.00 40.56 323 ASP A N 1
ATOM 2446 C CA . ASP A 1 323 ? 0.329 -24.279 -10.216 1.00 40.56 323 ASP A CA 1
ATOM 2447 C C . ASP A 1 323 ? 1.041 -23.027 -9.665 1.00 40.56 323 ASP A C 1
ATOM 2449 O O . ASP A 1 323 ? 1.145 -22.041 -10.382 1.00 40.56 323 ASP A O 1
ATOM 2453 N N . ASP A 1 324 ? 1.632 -23.067 -8.466 1.00 41.62 324 ASP A N 1
ATOM 2454 C CA . ASP A 1 324 ? 2.428 -21.946 -7.925 1.00 41.62 324 ASP A CA 1
ATOM 2455 C C . ASP A 1 324 ? 3.886 -22.360 -7.663 1.00 41.62 324 ASP A C 1
ATOM 2457 O O . ASP A 1 324 ? 4.354 -22.434 -6.525 1.00 41.62 324 ASP A O 1
ATOM 2461 N N . TYR A 1 325 ? 4.632 -22.639 -8.733 1.00 39.75 325 TYR A N 1
ATOM 2462 C CA . TYR A 1 325 ? 6.097 -22.615 -8.685 1.00 39.75 325 TYR A CA 1
ATOM 2463 C C . TYR A 1 325 ? 6.582 -21.194 -8.998 1.00 39.75 325 TYR A C 1
ATOM 2465 O O . TYR A 1 325 ? 7.057 -20.914 -10.096 1.00 39.75 325 TYR A O 1
ATOM 2473 N N . GLU A 1 326 ? 6.488 -20.286 -8.020 1.00 41.38 326 GLU A N 1
ATOM 2474 C CA . GLU A 1 326 ? 7.388 -19.131 -8.014 1.00 41.38 326 GLU A CA 1
ATOM 2475 C C . GLU A 1 326 ? 8.797 -19.634 -7.681 1.00 41.38 326 GLU A C 1
ATOM 2477 O O . GLU A 1 326 ? 9.076 -20.145 -6.592 1.00 41.38 326 GLU A O 1
ATOM 2482 N N . GLU A 1 327 ? 9.683 -19.521 -8.667 1.00 44.78 327 GLU A N 1
ATOM 2483 C CA . GLU A 1 327 ? 11.107 -19.793 -8.548 1.00 44.78 327 GLU A CA 1
ATOM 2484 C C . GLU A 1 327 ? 11.701 -19.063 -7.340 1.00 44.78 327 GLU A C 1
ATOM 2486 O O . GLU A 1 327 ? 11.677 -17.835 -7.226 1.00 44.78 327 GLU A O 1
ATOM 2491 N N . GLY A 1 328 ? 12.273 -19.851 -6.429 1.00 42.94 328 GLY A N 1
ATOM 2492 C CA . GLY A 1 328 ? 12.993 -19.369 -5.263 1.00 42.94 328 GLY A CA 1
ATOM 2493 C C . GLY A 1 328 ? 14.237 -18.577 -5.653 1.00 42.94 328 GLY A C 1
ATOM 2494 O O . GLY A 1 328 ? 15.346 -19.110 -5.687 1.00 42.94 328 GLY A O 1
ATOM 2495 N N . TYR A 1 329 ? 14.079 -17.270 -5.851 1.00 42.19 329 TYR A N 1
ATOM 2496 C CA . TYR A 1 329 ? 15.185 -16.325 -5.765 1.00 42.19 329 TYR A CA 1
ATOM 2497 C C . TYR A 1 329 ? 15.600 -16.201 -4.296 1.00 42.19 329 TYR A C 1
ATOM 2499 O O . TYR A 1 329 ? 14.943 -15.569 -3.470 1.00 42.19 329 TYR A O 1
ATOM 2507 N N . GLY A 1 330 ? 16.694 -16.892 -3.979 1.00 41.56 330 GLY A N 1
ATOM 2508 C CA . GLY A 1 330 ? 17.155 -17.180 -2.630 1.00 41.56 330 GLY A CA 1
ATOM 2509 C C . GLY A 1 330 ? 17.328 -15.984 -1.690 1.00 41.56 330 GLY A C 1
ATOM 2510 O O . GLY A 1 330 ? 17.573 -14.842 -2.083 1.00 41.56 330 GLY A O 1
ATOM 2511 N N . LEU A 1 331 ? 17.307 -16.331 -0.401 1.00 43.38 331 LEU A N 1
ATOM 2512 C CA . LEU A 1 331 ? 17.508 -15.534 0.822 1.00 43.38 331 LEU A CA 1
ATOM 2513 C C . LEU A 1 331 ? 18.589 -14.426 0.778 1.00 43.38 331 LEU A C 1
ATOM 2515 O O . LEU A 1 331 ? 18.612 -13.556 1.649 1.00 43.38 331 LEU A O 1
ATOM 2519 N N . ARG A 1 332 ? 19.478 -14.405 -0.223 1.00 50.47 332 ARG A N 1
ATOM 2520 C CA . ARG A 1 332 ? 20.464 -13.333 -0.437 1.00 50.47 332 ARG A CA 1
ATOM 2521 C C . ARG A 1 332 ? 19.862 -12.061 -1.053 1.00 50.47 332 ARG A C 1
ATOM 2523 O O . ARG A 1 332 ? 20.277 -10.971 -0.667 1.00 50.47 332 ARG A O 1
ATOM 2530 N N . ALA A 1 333 ? 18.857 -12.160 -1.930 1.00 49.81 333 ALA A N 1
ATOM 2531 C CA . ALA A 1 333 ? 18.200 -10.981 -2.513 1.00 49.81 333 ALA A CA 1
ATOM 2532 C C . ALA A 1 333 ? 17.329 -10.232 -1.484 1.00 49.81 333 ALA A C 1
ATOM 2534 O O . ALA A 1 333 ? 17.258 -9.001 -1.489 1.00 49.81 333 ALA A O 1
ATOM 2535 N N . GLN A 1 334 ? 16.740 -10.966 -0.536 1.00 53.12 334 GLN A N 1
ATOM 2536 C CA . GLN A 1 334 ? 15.914 -10.403 0.533 1.00 53.12 334 GLN A CA 1
ATOM 2537 C C . GLN A 1 334 ? 16.729 -9.544 1.516 1.00 53.12 334 GLN A C 1
ATOM 2539 O O . GLN A 1 334 ? 16.259 -8.488 1.939 1.00 53.12 334 GLN A O 1
ATOM 2544 N N . ARG A 1 335 ? 17.977 -9.932 1.827 1.00 55.31 335 ARG A N 1
ATOM 2545 C CA . ARG A 1 335 ? 18.866 -9.128 2.689 1.00 55.31 335 ARG A CA 1
ATOM 2546 C C . ARG A 1 335 ? 19.268 -7.799 2.042 1.00 55.31 335 ARG A C 1
ATOM 2548 O O . ARG A 1 335 ? 19.282 -6.777 2.720 1.00 55.31 335 ARG A O 1
ATOM 2555 N N . LEU A 1 336 ? 19.521 -7.786 0.732 1.00 60.62 336 LEU A N 1
ATOM 2556 C CA . LEU A 1 336 ? 19.855 -6.561 -0.007 1.00 60.62 336 LEU A CA 1
ATOM 2557 C C . LEU A 1 336 ? 18.674 -5.585 -0.098 1.00 60.62 336 LEU A C 1
ATOM 2559 O O . LEU A 1 336 ? 18.868 -4.378 0.047 1.00 60.62 336 LEU A O 1
ATOM 2563 N N . GLN A 1 337 ? 17.444 -6.085 -0.263 1.00 66.12 337 GLN A N 1
ATOM 2564 C CA . GLN A 1 337 ? 16.260 -5.220 -0.215 1.00 66.12 337 GLN A CA 1
ATOM 2565 C C . GLN A 1 337 ? 16.003 -4.641 1.181 1.00 66.12 337 GLN A C 1
ATOM 2567 O O . GLN A 1 337 ? 15.594 -3.486 1.294 1.00 66.12 337 GLN A O 1
ATOM 2572 N N . MET A 1 338 ? 16.292 -5.401 2.239 1.00 68.50 338 MET A N 1
ATOM 2573 C CA . MET A 1 338 ? 16.148 -4.921 3.615 1.00 68.50 338 MET A CA 1
ATOM 2574 C C . MET A 1 338 ? 17.144 -3.794 3.933 1.00 68.50 338 MET A C 1
ATOM 2576 O O . MET A 1 338 ? 16.755 -2.781 4.506 1.00 68.50 338 MET A O 1
ATOM 2580 N N . ILE A 1 339 ? 18.399 -3.915 3.483 1.00 75.38 339 ILE A N 1
ATOM 2581 C CA . ILE A 1 339 ? 19.428 -2.872 3.652 1.00 75.38 339 ILE A CA 1
ATOM 2582 C C . ILE A 1 339 ? 19.045 -1.588 2.901 1.00 75.38 339 ILE A C 1
ATOM 2584 O O . ILE A 1 339 ? 19.174 -0.494 3.447 1.00 75.38 339 ILE A O 1
ATOM 2588 N N . LYS A 1 340 ? 18.511 -1.707 1.678 1.00 78.75 340 LYS A N 1
ATOM 2589 C CA . LYS A 1 340 ? 18.052 -0.546 0.900 1.00 78.75 340 LYS A CA 1
ATOM 2590 C C . LYS A 1 340 ? 16.912 0.205 1.598 1.00 78.75 340 LYS A C 1
ATOM 2592 O O . LYS A 1 340 ? 16.917 1.431 1.624 1.00 78.75 340 LYS A O 1
ATOM 2597 N N . LEU A 1 341 ? 15.974 -0.526 2.203 1.00 78.81 341 LEU A N 1
ATOM 2598 C CA . LEU A 1 341 ? 14.868 0.059 2.962 1.00 78.81 341 LEU A CA 1
ATOM 2599 C C . LEU A 1 341 ? 15.354 0.780 4.232 1.00 78.81 341 LEU A C 1
ATOM 2601 O O . LEU A 1 341 ? 14.849 1.849 4.559 1.00 78.81 341 LEU A O 1
ATOM 2605 N N . ILE A 1 342 ? 16.342 0.219 4.938 1.00 83.94 342 ILE A N 1
ATOM 2606 C CA . ILE A 1 342 ? 16.925 0.837 6.141 1.00 83.94 342 ILE A CA 1
ATOM 2607 C C . ILE A 1 342 ? 17.624 2.159 5.793 1.00 83.94 342 ILE A C 1
ATOM 2609 O O . ILE A 1 342 ? 17.437 3.144 6.503 1.00 83.94 342 ILE A O 1
ATOM 2613 N N . LEU A 1 343 ? 18.368 2.208 4.682 1.00 80.56 343 LEU A N 1
ATOM 2614 C CA . LEU A 1 343 ? 19.051 3.426 4.231 1.00 80.56 343 LEU A CA 1
ATOM 2615 C C . LEU A 1 343 ? 18.073 4.533 3.801 1.00 80.56 343 LEU A C 1
ATOM 2617 O O . LEU A 1 343 ? 18.305 5.695 4.128 1.00 80.56 343 LEU A O 1
ATOM 2621 N N . GLU A 1 344 ? 16.958 4.198 3.140 1.00 83.44 344 GLU A N 1
ATOM 2622 C CA . GLU A 1 344 ? 15.923 5.197 2.819 1.00 83.44 344 GLU A CA 1
ATOM 2623 C C . GLU A 1 344 ? 15.241 5.752 4.078 1.00 83.44 344 GLU A C 1
ATOM 2625 O O . GLU A 1 344 ? 15.022 6.958 4.180 1.00 83.44 344 GLU A O 1
ATOM 2630 N N . ILE A 1 345 ? 14.954 4.903 5.071 1.00 81.88 345 ILE A N 1
ATOM 2631 C CA . ILE A 1 345 ? 14.349 5.347 6.336 1.00 81.88 345 ILE A CA 1
ATOM 2632 C C . ILE A 1 345 ? 15.321 6.233 7.128 1.00 81.88 345 ILE A C 1
ATOM 2634 O O . ILE A 1 345 ? 14.903 7.258 7.665 1.00 81.88 345 ILE A O 1
ATOM 2638 N N . ALA A 1 346 ? 16.610 5.882 7.172 1.00 83.12 346 ALA A N 1
ATOM 2639 C CA . ALA A 1 346 ? 17.630 6.699 7.828 1.00 83.12 346 ALA A CA 1
ATOM 2640 C C . ALA A 1 346 ? 17.760 8.089 7.179 1.00 83.12 346 ALA A C 1
ATOM 2642 O O . ALA A 1 346 ? 17.853 9.083 7.894 1.00 83.12 346 ALA A O 1
ATOM 2643 N N . GLY A 1 347 ? 17.684 8.175 5.845 1.00 83.25 347 GLY A N 1
ATOM 2644 C CA . GLY A 1 347 ? 17.702 9.450 5.122 1.00 83.25 347 GLY A CA 1
ATOM 2645 C C . GLY A 1 347 ? 16.508 10.353 5.446 1.00 83.25 347 GLY A C 1
ATOM 2646 O O . GLY A 1 347 ? 16.678 11.558 5.606 1.00 83.25 347 GLY A O 1
ATOM 2647 N N . ILE A 1 348 ? 15.312 9.780 5.614 1.00 78.50 348 ILE A N 1
ATOM 2648 C CA . ILE A 1 348 ? 14.110 10.539 5.993 1.00 78.50 348 ILE A CA 1
ATOM 2649 C C . ILE A 1 348 ? 14.223 11.065 7.432 1.00 78.50 348 ILE A C 1
ATOM 2651 O O . ILE A 1 348 ? 13.900 12.223 7.682 1.00 78.50 348 ILE A O 1
ATOM 2655 N N . ILE A 1 349 ? 14.713 10.246 8.370 1.00 78.44 349 ILE A N 1
ATOM 2656 C CA . ILE A 1 349 ? 14.878 10.646 9.779 1.00 78.44 349 ILE A CA 1
ATOM 2657 C C . ILE A 1 349 ? 15.950 11.736 9.920 1.00 78.44 349 ILE A C 1
ATOM 2659 O O . ILE A 1 349 ? 15.720 12.720 10.618 1.00 78.44 349 ILE A O 1
ATOM 2663 N N . LEU A 1 350 ? 17.083 11.598 9.223 1.00 79.12 350 LEU A N 1
ATOM 2664 C CA . LEU A 1 350 ? 18.137 12.618 9.206 1.00 79.12 350 LEU A CA 1
ATOM 2665 C C . LEU A 1 350 ? 17.665 13.918 8.539 1.00 79.12 350 LEU A C 1
ATOM 2667 O O . LEU A 1 350 ? 17.972 14.996 9.034 1.00 79.12 350 LEU A O 1
ATOM 2671 N N . GLY A 1 351 ? 16.871 13.834 7.467 1.00 70.12 351 GLY A N 1
ATOM 2672 C CA . GLY A 1 351 ? 16.283 15.012 6.823 1.00 70.12 351 GLY A CA 1
ATOM 2673 C C . GLY A 1 351 ? 15.294 15.763 7.720 1.00 70.12 351 GLY A C 1
ATOM 2674 O O . GLY A 1 351 ? 15.268 16.988 7.706 1.00 70.12 351 GLY A O 1
ATOM 2675 N N . LEU A 1 352 ? 14.523 15.045 8.543 1.00 63.53 352 LEU A N 1
ATOM 2676 C CA . LEU A 1 352 ? 13.610 15.638 9.528 1.00 63.53 352 LEU A CA 1
ATOM 2677 C C . LEU A 1 352 ? 14.341 16.344 10.680 1.00 63.53 352 LEU A C 1
ATOM 2679 O O . LEU A 1 352 ? 13.806 17.304 11.220 1.00 63.53 352 LEU A O 1
ATOM 2683 N N . TRP A 1 353 ? 15.555 15.907 11.030 1.00 60.44 353 TRP A N 1
ATOM 2684 C CA . TRP A 1 353 ? 16.383 16.537 12.068 1.00 60.44 353 TRP A CA 1
ATOM 2685 C C . TRP A 1 353 ? 17.114 17.804 11.611 1.00 60.44 353 TRP A C 1
ATOM 2687 O O . TRP A 1 353 ? 17.555 18.567 12.455 1.00 60.44 353 TRP A O 1
ATOM 2697 N N . ILE A 1 354 ? 17.251 18.038 10.304 1.00 63.75 354 ILE A N 1
ATOM 2698 C CA . ILE A 1 354 ? 17.901 19.248 9.759 1.00 63.75 354 ILE A CA 1
ATOM 2699 C C . ILE A 1 354 ? 16.910 20.424 9.642 1.00 63.75 354 ILE A C 1
ATOM 2701 O O . ILE A 1 354 ? 17.316 21.565 9.445 1.00 63.75 354 ILE A O 1
ATOM 2705 N N . ILE A 1 355 ? 15.605 20.154 9.747 1.00 59.12 355 ILE A N 1
ATOM 2706 C CA . ILE A 1 355 ? 14.529 21.149 9.581 1.00 59.12 355 ILE A CA 1
ATOM 2707 C C . ILE A 1 355 ? 14.028 21.694 10.938 1.00 59.12 355 ILE A C 1
ATOM 2709 O O . ILE A 1 355 ? 13.251 22.648 10.966 1.00 59.12 355 ILE A O 1
ATOM 2713 N N . ILE A 1 356 ? 14.486 21.120 12.054 1.00 51.16 356 ILE A N 1
ATOM 2714 C CA . ILE A 1 356 ? 14.275 21.618 13.425 1.00 51.16 356 ILE A CA 1
ATOM 2715 C C . ILE A 1 356 ? 15.564 22.298 13.868 1.00 51.16 356 ILE A C 1
ATOM 2717 O O . ILE A 1 356 ? 15.464 23.399 14.452 1.00 51.16 356 ILE A O 1
#

Sequence (356 aa):
RVSAYCTQLSRYLSHYEVSNNHITHISHSRCVSFKYHCKLLKGSCPGSLNNICAEVEKKCNNTSAQTNELNNLIKAFGEGISSYDKCYKKLTQECKNFTVKKIMNISCTDVNNTCKHLVDHLRKICDHLALKIFKLLSTNFNSTIECQKSISSCSFIGSSCNGINDKITRICNNTITKCSSPSPPPGPPPPVPRPQPPKPPQPQPHPQPPPPPPPPPPPPKPSEPESSKPKPKPTNSTTSLPTTNSSTAAPPITSSLPTTLIPTTNTSDIYPSTTSTSKTSTLDTSTSTDTSTRTSTRTSKGTSTTRSSTSTRSRPRPTMSRDDYEEGYGLRAQRLQMIKLILEIAGIILGLWIII